Protein AF-A0A914HJU5-F1 (afdb_monomer)

Foldseek 3Di:
DVVVVVVVVVVVVVVVVVVVVVVVVVVVVVVVVVVVVVVVVVVVVVVVVVVVVVVVVVVVVVVVVVVVVVVVVVVVVVVVVVVVVVVVVVVVVVVVVVVVVVVVVVVVVVQPPPPQFAWDPVQFDPQWDQDDPSSHDIDGNDDDDDDTDIDTPDDDDPPDHPDDDDDDDDDDDDPDDDD

Secondary structure (DSSP, 8-state):
-HHHHHHHHHHHHHHHHHHHHHHHHHHHHHHHHHHHHHHHHHHHHHHHHHHHHHHHHHHHHHHHHHHHHHHHHHHHHHHHHHHHHHHHHHHHHHHHHHHHHHHHHHHHHHTT--TT--EEEEEE-TTEEEETTTT-EEEE--SS-----EEESSPPP-SS-S-----------------

Solvent-accessible surface area (backbone atoms only — not comparable to full-atom values): 10788 Å² total; per-residue (Å²): 110,71,66,62,53,52,52,51,53,49,52,53,52,50,54,50,51,53,52,50,52,53,51,52,52,52,52,52,54,51,50,54,52,52,52,53,50,54,54,50,53,51,52,51,53,52,51,51,54,51,48,55,53,50,54,52,50,52,50,51,53,54,51,51,50,53,52,52,52,53,52,52,50,53,53,50,54,52,51,52,54,51,51,52,55,52,50,53,54,51,54,53,52,51,51,55,51,51,54,53,52,52,52,51,52,56,54,45,71,72,63,73,73,61,94,69,72,26,55,25,77,90,54,39,40,86,49,47,46,72,42,70,98,69,25,77,45,78,41,85,72,57,92,72,93,72,95,79,60,64,39,58,67,60,76,83,73,93,69,98,61,96,77,88,85,85,85,84,88,87,85,81,82,81,81,73,81,90,126

Mean predicted aligned error: 14.79 Å

pLDDT: mean 89.51, std 12.31, range [45.72, 98.38]

Sequence (179 aa):
MEQQLKDMKYEMKNARLELENKALHAALEQQKLLNAHKDMELELKQLKERLNGLEQKQMADSEQQKTDQKARSATIDQGMNQLKGQIAKMEEYQKAQQQNIDALTEGQKGNGLTTHNRWDSAACHGDLTISGPERLIVQYTGTQNGLRAVFAVEPIPKKDFGIFYFEMTISGEVLGKDE

Organism: Globodera rostochiensis (NCBI:txid31243)

InterPro domains:
  IPR043136 B30.2/SPRY domain superfamily [G3DSA:2.60.120.920] (91-178)

Structure (mmCIF, N/CA/C/O backbone):
data_AF-A0A914HJU5-F1
#
_entry.id   AF-A0A914HJU5-F1
#
loop_
_atom_site.group_PDB
_atom_site.id
_atom_site.type_symbol
_atom_site.label_atom_id
_atom_site.label_alt_id
_atom_site.label_comp_id
_atom_site.label_asym_id
_atom_site.label_entity_id
_atom_site.label_seq_id
_atom_site.pdbx_PDB_ins_code
_atom_site.Cartn_x
_atom_site.Cartn_y
_atom_site.Cartn_z
_atom_site.occupancy
_atom_site.B_iso_or_equiv
_atom_site.auth_seq_id
_atom_site.auth_comp_id
_atom_site.auth_asym_id
_atom_site.auth_atom_id
_atom_site.pdbx_PDB_model_num
ATOM 1 N N . MET A 1 1 ? 59.421 -11.413 -89.622 1.00 75.50 1 MET A N 1
ATOM 2 C CA . MET A 1 1 ? 59.853 -10.619 -88.450 1.00 75.50 1 MET A CA 1
ATOM 3 C C . MET A 1 1 ? 58.888 -9.468 -88.151 1.00 75.50 1 MET A C 1
ATOM 5 O O . MET A 1 1 ? 58.440 -9.368 -87.021 1.00 75.50 1 MET A O 1
ATOM 9 N N . GLU A 1 2 ? 58.494 -8.643 -89.131 1.00 87.38 2 GLU A N 1
ATOM 10 C CA . GLU A 1 2 ? 57.605 -7.487 -88.884 1.00 87.38 2 GLU A CA 1
ATOM 11 C C . GLU A 1 2 ? 56.177 -7.863 -88.431 1.00 87.38 2 GLU A C 1
ATOM 13 O O . GLU A 1 2 ? 55.644 -7.239 -87.516 1.00 87.38 2 GLU A O 1
ATOM 18 N N . GLN A 1 3 ? 55.578 -8.912 -89.009 1.00 88.38 3 GLN A N 1
ATOM 19 C CA . GLN A 1 3 ? 54.238 -9.377 -88.616 1.00 88.38 3 GLN A CA 1
ATOM 20 C C . GLN A 1 3 ? 54.209 -9.903 -87.173 1.00 88.38 3 GLN A C 1
ATOM 22 O O . GLN A 1 3 ? 53.385 -9.473 -86.376 1.00 88.38 3 GLN A O 1
ATOM 27 N N . GLN A 1 4 ? 55.192 -10.730 -86.802 1.00 89.19 4 GLN A N 1
ATOM 28 C CA . GLN A 1 4 ? 55.349 -11.241 -85.434 1.00 89.19 4 GLN A CA 1
ATOM 29 C C . GLN A 1 4 ? 55.489 -10.111 -84.402 1.00 89.19 4 GLN A C 1
ATOM 31 O O . GLN A 1 4 ? 54.985 -10.221 -83.288 1.00 89.19 4 GLN A O 1
ATOM 36 N N . LEU A 1 5 ? 56.145 -9.005 -84.772 1.00 91.06 5 LEU A N 1
ATOM 37 C CA . LEU A 1 5 ? 56.271 -7.835 -83.905 1.00 91.06 5 LEU A CA 1
ATOM 38 C C . LEU A 1 5 ? 54.938 -7.082 -83.739 1.00 91.06 5 LEU A C 1
ATOM 40 O O . LEU A 1 5 ? 54.676 -6.548 -82.662 1.00 91.06 5 LEU A O 1
ATOM 44 N N . LYS A 1 6 ? 54.097 -7.021 -84.782 1.00 91.44 6 LYS A N 1
ATOM 45 C CA . LYS A 1 6 ? 52.753 -6.415 -84.712 1.00 91.44 6 LYS A CA 1
ATOM 46 C C . LYS A 1 6 ? 51.816 -7.248 -83.837 1.00 91.44 6 LYS A C 1
ATOM 48 O O . LYS A 1 6 ? 51.165 -6.677 -82.964 1.00 91.44 6 LYS A O 1
ATOM 53 N N . ASP A 1 7 ? 51.829 -8.568 -84.003 1.00 93.06 7 ASP A N 1
ATOM 54 C CA . ASP A 1 7 ? 50.998 -9.490 -83.221 1.00 93.06 7 ASP A CA 1
ATOM 55 C C . ASP A 1 7 ? 51.402 -9.471 -81.737 1.00 93.06 7 ASP A C 1
ATOM 57 O O . ASP A 1 7 ? 50.559 -9.301 -80.861 1.00 93.06 7 ASP A O 1
ATOM 61 N N . MET A 1 8 ? 52.708 -9.496 -81.440 1.00 94.25 8 MET A N 1
ATOM 62 C CA . MET A 1 8 ? 53.218 -9.377 -80.067 1.00 94.25 8 MET A CA 1
ATOM 63 C C . MET A 1 8 ? 52.818 -8.049 -79.405 1.00 94.25 8 MET A C 1
ATOM 65 O O . MET A 1 8 ? 52.431 -8.028 -78.237 1.00 94.25 8 MET A O 1
ATOM 69 N N . LYS A 1 9 ? 52.875 -6.929 -80.139 1.00 94.06 9 LYS A N 1
ATOM 70 C CA . LYS A 1 9 ? 52.423 -5.623 -79.628 1.00 94.06 9 LYS A CA 1
ATOM 71 C C . LYS A 1 9 ? 50.922 -5.603 -79.348 1.00 94.06 9 LYS A C 1
ATOM 73 O O . LYS A 1 9 ? 50.501 -4.957 -78.388 1.00 94.06 9 LYS A O 1
ATOM 78 N N . TYR A 1 10 ? 50.127 -6.276 -80.178 1.00 94.31 10 TYR A N 1
ATOM 79 C CA . TYR A 1 10 ? 48.688 -6.395 -79.978 1.00 94.31 10 TYR A CA 1
ATOM 80 C C . TYR A 1 10 ? 48.370 -7.213 -78.720 1.00 94.31 10 TYR A C 1
ATOM 82 O O . TYR A 1 10 ? 47.650 -6.723 -77.851 1.00 94.31 10 TYR A O 1
ATOM 90 N N . GLU A 1 11 ? 48.995 -8.381 -78.565 1.00 94.75 11 GLU A N 1
ATOM 91 C CA . GLU A 1 11 ? 48.854 -9.235 -77.379 1.00 94.75 11 GLU A CA 1
ATOM 92 C C . GLU A 1 11 ? 49.282 -8.515 -76.094 1.00 94.75 11 GLU A C 1
ATOM 94 O O . GLU A 1 11 ? 48.548 -8.499 -75.108 1.00 94.75 11 GLU A O 1
ATOM 99 N N . MET A 1 12 ? 50.421 -7.812 -76.112 1.00 94.69 12 MET A N 1
ATOM 100 C CA . MET A 1 12 ? 50.864 -7.006 -74.967 1.00 94.69 12 MET A CA 1
ATOM 101 C C . MET A 1 12 ? 49.859 -5.913 -74.594 1.00 94.69 12 MET A C 1
ATOM 103 O O . MET A 1 12 ? 49.623 -5.660 -73.410 1.00 94.69 12 MET A O 1
ATOM 107 N N . LYS A 1 13 ? 49.268 -5.244 -75.590 1.00 95.69 13 LYS A N 1
ATOM 108 C CA . LYS A 1 13 ? 48.248 -4.219 -75.353 1.00 95.69 13 LYS A CA 1
ATOM 109 C C . LYS A 1 13 ? 46.982 -4.837 -74.756 1.00 95.69 13 LYS A C 1
ATOM 111 O O . LYS A 1 13 ? 46.407 -4.245 -73.846 1.00 95.69 13 LYS A O 1
ATOM 116 N N . ASN A 1 14 ? 46.582 -6.014 -75.231 1.00 95.19 14 ASN A N 1
ATOM 117 C CA . ASN A 1 14 ? 45.405 -6.723 -74.743 1.00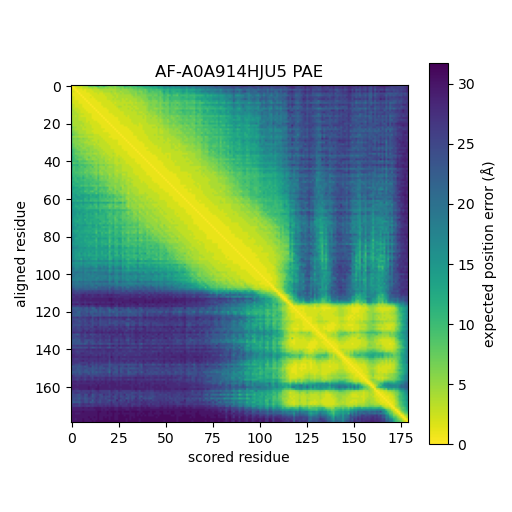 95.19 14 ASN A CA 1
ATOM 118 C C . ASN A 1 14 ? 45.594 -7.209 -73.294 1.00 95.19 14 ASN A C 1
ATOM 120 O O . ASN A 1 14 ? 44.772 -6.906 -72.434 1.00 95.19 14 ASN A O 1
ATOM 124 N N . ALA A 1 15 ? 46.735 -7.836 -72.988 1.00 95.75 15 ALA A N 1
ATOM 125 C CA . ALA A 1 15 ? 47.085 -8.264 -71.632 1.00 95.75 15 ALA A CA 1
ATOM 126 C C . ALA A 1 15 ? 47.159 -7.085 -70.645 1.00 95.75 15 ALA A C 1
ATOM 128 O O . ALA A 1 15 ? 46.704 -7.183 -69.505 1.00 95.75 15 ALA A O 1
ATOM 129 N N . ARG A 1 16 ? 47.690 -5.935 -71.087 1.00 96.12 16 ARG A N 1
ATOM 130 C CA . ARG A 1 16 ? 47.716 -4.710 -70.279 1.00 96.12 16 ARG A CA 1
ATOM 131 C C . ARG A 1 16 ? 46.305 -4.204 -69.962 1.00 96.12 16 ARG A C 1
ATOM 133 O O . ARG A 1 16 ? 46.052 -3.856 -68.813 1.00 96.12 16 ARG A O 1
ATOM 140 N N . LEU A 1 17 ? 45.404 -4.174 -70.947 1.00 96.50 17 LEU A N 1
ATOM 141 C CA . LEU A 1 17 ? 44.007 -3.773 -70.735 1.00 96.50 17 LEU A CA 1
ATOM 142 C C . LEU A 1 17 ? 43.276 -4.739 -69.795 1.00 96.50 17 LEU A C 1
ATOM 144 O O . LEU A 1 17 ? 42.510 -4.305 -68.940 1.00 96.50 17 LEU A O 1
ATOM 148 N N . GLU A 1 18 ? 43.532 -6.042 -69.912 1.00 96.19 18 GLU A N 1
ATOM 149 C CA . GLU A 1 18 ? 42.937 -7.039 -69.021 1.00 96.19 18 GLU A CA 1
ATOM 150 C C . GLU A 1 18 ? 43.390 -6.849 -67.564 1.00 96.19 18 GLU A C 1
ATOM 152 O O . GLU A 1 18 ? 42.571 -6.909 -66.644 1.00 96.19 18 GLU A O 1
ATOM 157 N N . LEU A 1 19 ? 44.678 -6.559 -67.345 1.00 96.38 19 LEU A N 1
ATOM 158 C CA . LEU A 1 19 ? 45.212 -6.232 -66.020 1.00 96.38 19 LEU A CA 1
ATOM 159 C C . LEU A 1 19 ? 44.615 -4.933 -65.461 1.00 96.38 19 LEU A C 1
ATOM 161 O O . LEU A 1 19 ? 44.240 -4.893 -64.290 1.00 96.38 19 LEU A O 1
ATOM 165 N N . GLU A 1 20 ? 44.485 -3.894 -66.288 1.00 96.19 20 GLU A N 1
ATOM 166 C CA . GLU A 1 20 ? 43.895 -2.608 -65.898 1.00 96.19 20 GLU A CA 1
ATOM 167 C C . GLU A 1 20 ? 42.414 -2.758 -65.512 1.00 96.19 20 GLU A C 1
ATOM 169 O O . GLU A 1 20 ? 41.992 -2.252 -64.473 1.00 96.19 20 GLU A O 1
ATOM 174 N N . ASN A 1 21 ? 41.646 -3.557 -66.259 1.00 96.31 21 ASN A N 1
ATOM 175 C CA . ASN A 1 21 ? 40.254 -3.874 -65.931 1.00 96.31 21 ASN A CA 1
ATOM 176 C C . ASN A 1 21 ? 40.120 -4.659 -64.617 1.00 96.31 21 ASN A C 1
ATOM 178 O O . ASN A 1 21 ? 39.244 -4.355 -63.804 1.00 96.31 21 ASN A O 1
ATOM 182 N N . LYS A 1 22 ? 40.997 -5.642 -64.371 1.00 96.88 22 LYS A N 1
ATOM 183 C CA . LYS A 1 22 ? 41.027 -6.378 -63.093 1.00 96.88 22 LYS A CA 1
ATOM 184 C C . LYS A 1 22 ? 41.356 -5.448 -61.924 1.00 96.88 22 LYS A C 1
ATOM 186 O O . LYS A 1 22 ? 40.715 -5.542 -60.878 1.00 96.88 22 LYS A O 1
ATOM 191 N N . ALA A 1 23 ? 42.304 -4.529 -62.108 1.00 96.94 23 ALA A N 1
ATOM 192 C CA . ALA A 1 23 ? 42.663 -3.539 -61.097 1.00 96.94 23 ALA A CA 1
ATOM 193 C C . ALA A 1 23 ? 41.511 -2.561 -60.810 1.00 96.94 23 ALA A C 1
ATOM 195 O O . ALA A 1 23 ? 41.210 -2.306 -59.645 1.00 96.94 23 ALA A O 1
ATOM 196 N N . LEU A 1 24 ? 40.821 -2.073 -61.847 1.00 97.44 24 LEU A N 1
ATOM 197 C CA . LEU A 1 24 ? 39.640 -1.215 -61.703 1.00 97.44 24 LEU A CA 1
ATOM 198 C C . LEU A 1 24 ? 38.512 -1.921 -60.946 1.00 97.44 24 LEU A C 1
ATOM 200 O O . LEU A 1 24 ? 37.922 -1.335 -60.040 1.00 97.44 24 LEU A O 1
ATOM 204 N N . HIS A 1 25 ? 38.242 -3.190 -61.265 1.00 96.81 25 HIS A N 1
ATOM 205 C CA . HIS A 1 25 ? 37.236 -3.973 -60.551 1.00 96.81 25 HIS A CA 1
ATOM 206 C C . HIS A 1 25 ? 37.613 -4.166 -59.075 1.00 96.81 25 HIS A C 1
ATOM 208 O O . HIS A 1 25 ? 36.778 -3.977 -58.193 1.00 96.81 25 HIS A O 1
ATOM 214 N N . ALA A 1 26 ? 38.874 -4.499 -58.779 1.00 96.94 26 ALA A N 1
ATOM 215 C CA . ALA A 1 26 ? 39.345 -4.635 -57.402 1.00 96.94 26 ALA A CA 1
ATOM 216 C C . ALA A 1 26 ? 39.237 -3.312 -56.620 1.00 96.94 26 ALA A C 1
ATOM 218 O O . ALA A 1 26 ? 38.789 -3.313 -55.473 1.00 96.94 26 ALA A O 1
ATOM 219 N N . ALA A 1 27 ? 39.587 -2.183 -57.242 1.00 97.06 27 ALA A N 1
ATOM 220 C CA . ALA A 1 27 ? 39.469 -0.861 -56.630 1.00 97.06 27 ALA A CA 1
ATOM 221 C C . ALA A 1 27 ? 38.007 -0.485 -56.343 1.00 97.06 27 ALA A C 1
ATOM 223 O O . ALA A 1 27 ? 37.705 0.042 -55.272 1.00 97.06 27 ALA A O 1
ATOM 224 N N . LEU A 1 28 ? 37.089 -0.798 -57.263 1.00 97.31 28 LEU A N 1
ATOM 225 C CA . LEU A 1 28 ? 35.661 -0.553 -57.072 1.00 97.31 28 LEU A CA 1
ATOM 226 C C . LEU A 1 28 ? 35.095 -1.362 -55.896 1.00 97.31 28 LEU A C 1
ATOM 228 O O . LEU A 1 28 ? 34.353 -0.816 -55.081 1.00 97.31 28 LEU A O 1
ATOM 232 N N . GLU A 1 29 ? 35.463 -2.638 -55.773 1.00 96.50 29 GLU A N 1
ATOM 233 C CA . GLU A 1 29 ? 35.029 -3.479 -54.650 1.00 96.50 29 GLU A CA 1
ATOM 234 C C . GLU A 1 29 ? 35.605 -2.996 -53.309 1.00 96.50 29 GLU A C 1
ATOM 236 O O . GLU A 1 29 ? 34.881 -2.925 -52.315 1.00 96.50 29 GLU A O 1
ATOM 241 N N . GLN A 1 30 ? 36.868 -2.558 -53.279 1.00 96.50 30 GLN A N 1
ATOM 242 C CA . GLN A 1 30 ? 37.462 -1.944 -52.083 1.00 96.50 30 GLN A CA 1
ATOM 243 C C . GLN A 1 30 ? 36.761 -0.636 -51.692 1.00 96.50 30 GLN A C 1
ATOM 245 O O . GLN A 1 30 ? 36.511 -0.398 -50.512 1.00 96.50 30 GLN A O 1
ATOM 250 N N . GLN A 1 31 ? 36.380 0.196 -52.665 1.00 97.19 31 GLN A N 1
ATOM 251 C CA . GLN A 1 31 ? 35.629 1.426 -52.404 1.00 97.19 31 GLN A CA 1
ATOM 252 C C . GLN A 1 31 ? 34.251 1.131 -51.792 1.00 97.19 31 GLN A C 1
ATOM 254 O O . GLN A 1 31 ? 33.837 1.817 -50.857 1.00 97.19 31 GLN A O 1
ATOM 259 N N . LYS A 1 32 ? 33.545 0.104 -52.289 1.00 97.25 32 LYS A N 1
ATOM 260 C CA . LYS A 1 32 ? 32.259 -0.334 -51.720 1.00 97.25 32 LYS A CA 1
ATOM 261 C C . LYS A 1 32 ? 32.420 -0.788 -50.271 1.00 97.25 32 LYS A C 1
ATOM 263 O O . LYS A 1 32 ? 31.648 -0.360 -49.417 1.00 97.25 32 LYS A O 1
ATOM 268 N N . LEU A 1 33 ? 33.448 -1.591 -49.991 1.00 97.31 33 LEU A N 1
ATOM 269 C CA . LEU A 1 33 ? 33.776 -2.033 -48.633 1.00 97.31 33 LEU A CA 1
ATOM 270 C C . LEU A 1 33 ? 34.104 -0.855 -47.710 1.00 97.31 33 LEU A C 1
ATOM 272 O O . LEU A 1 33 ? 33.607 -0.798 -46.587 1.00 97.31 33 LEU A O 1
ATOM 276 N N . LEU A 1 34 ? 34.891 0.111 -48.187 1.00 97.69 34 LEU A N 1
ATOM 277 C CA . LEU A 1 34 ? 35.250 1.299 -47.416 1.00 97.69 34 LEU A CA 1
ATOM 278 C C . LEU A 1 34 ? 34.024 2.152 -47.068 1.00 97.69 34 LEU A C 1
ATOM 280 O O . LEU A 1 34 ? 33.930 2.663 -45.953 1.00 97.69 34 LEU A O 1
ATOM 284 N N . ASN A 1 35 ? 33.090 2.311 -48.007 1.00 96.81 35 ASN A N 1
ATOM 285 C CA . ASN A 1 35 ? 31.854 3.048 -47.758 1.00 96.81 35 ASN A CA 1
ATOM 286 C C . ASN A 1 35 ? 30.981 2.317 -46.724 1.00 96.81 35 ASN A C 1
ATOM 288 O O . ASN A 1 35 ? 30.578 2.933 -45.744 1.00 96.81 35 ASN A O 1
ATOM 292 N N . ALA A 1 36 ? 30.804 0.999 -46.864 1.00 96.94 36 ALA A N 1
ATOM 293 C CA . ALA A 1 36 ? 30.063 0.195 -45.891 1.00 96.94 36 ALA A CA 1
ATOM 294 C C . ALA A 1 36 ? 30.684 0.247 -44.481 1.00 96.94 36 ALA A C 1
ATOM 296 O O . ALA A 1 36 ? 29.964 0.319 -43.488 1.00 96.94 36 ALA A O 1
ATOM 297 N N . HIS A 1 37 ? 32.018 0.255 -44.375 1.00 97.00 37 HIS A N 1
ATOM 298 C CA . HIS A 1 37 ? 32.702 0.401 -43.088 1.00 97.00 37 HIS A CA 1
ATOM 299 C C . HIS A 1 37 ? 32.396 1.747 -42.421 1.00 97.00 37 HIS A C 1
ATOM 301 O O . HIS A 1 37 ? 32.127 1.790 -41.223 1.00 97.00 37 HIS A O 1
ATOM 307 N N . LYS A 1 38 ? 32.421 2.846 -43.184 1.00 97.06 38 LYS A N 1
ATOM 308 C CA . LYS A 1 38 ? 32.104 4.182 -42.657 1.00 97.06 38 LYS A CA 1
ATOM 309 C C . LYS A 1 38 ? 30.658 4.277 -42.174 1.00 97.06 38 LYS A C 1
ATOM 311 O O . LYS A 1 38 ? 30.417 4.877 -41.129 1.00 97.06 38 LYS A O 1
ATOM 316 N N . ASP A 1 39 ? 29.726 3.665 -42.901 1.00 97.38 39 ASP A N 1
ATOM 317 C CA . ASP A 1 39 ? 28.316 3.628 -42.509 1.00 97.38 39 ASP A CA 1
ATOM 318 C C . ASP A 1 39 ? 28.137 2.858 -41.191 1.00 97.38 39 ASP A C 1
ATOM 320 O O . ASP A 1 39 ? 27.521 3.368 -40.254 1.00 97.38 39 ASP A O 1
ATOM 324 N N . MET A 1 40 ? 28.774 1.688 -41.057 1.00 97.31 40 MET A N 1
ATOM 325 C CA . MET A 1 40 ? 28.757 0.917 -39.806 1.00 97.31 40 MET A CA 1
ATOM 326 C C . MET A 1 40 ? 29.392 1.673 -38.630 1.00 97.31 40 MET A C 1
ATOM 328 O O . MET A 1 40 ? 28.892 1.616 -37.507 1.00 97.31 40 MET A O 1
ATOM 332 N N . GLU A 1 41 ? 30.487 2.398 -38.860 1.00 97.56 41 GLU A N 1
ATOM 333 C CA . GLU A 1 41 ? 31.145 3.199 -37.823 1.00 97.56 41 GLU A CA 1
ATOM 334 C C . GLU A 1 41 ? 30.234 4.329 -37.312 1.00 97.56 41 GLU A C 1
ATOM 336 O O . GLU A 1 41 ? 30.186 4.607 -36.107 1.00 97.56 41 GLU A O 1
ATOM 341 N N . LEU A 1 42 ? 29.449 4.935 -38.209 1.00 97.50 42 LEU A N 1
ATOM 342 C CA . LEU A 1 42 ? 28.453 5.939 -37.849 1.00 97.50 42 LEU A CA 1
ATOM 343 C C . LEU A 1 42 ? 27.311 5.334 -37.017 1.00 97.50 42 LEU A C 1
ATOM 345 O O . LEU A 1 42 ? 26.937 5.915 -35.993 1.00 97.50 42 LEU A O 1
ATOM 349 N N . GLU A 1 43 ? 26.794 4.164 -37.403 1.00 97.50 43 GLU A N 1
ATOM 350 C CA . GLU A 1 43 ? 25.764 3.450 -36.635 1.00 97.50 43 GLU A CA 1
ATOM 351 C C . GLU A 1 43 ? 26.256 3.070 -35.233 1.00 97.50 43 GLU A C 1
ATOM 353 O O . GLU A 1 43 ? 25.542 3.262 -34.246 1.00 97.50 43 GLU A O 1
ATOM 358 N N . LEU A 1 44 ? 27.503 2.604 -35.112 1.00 97.19 44 LEU A N 1
ATOM 359 C CA . LEU A 1 44 ? 28.104 2.250 -33.826 1.00 97.19 44 LEU A CA 1
ATOM 360 C C . LEU A 1 44 ? 28.199 3.472 -32.905 1.00 97.19 44 LEU A C 1
ATOM 362 O O . LEU A 1 44 ? 27.868 3.390 -31.718 1.00 97.19 44 LEU A O 1
ATOM 366 N N . LYS A 1 45 ? 28.583 4.632 -33.449 1.00 97.56 45 LYS A N 1
ATOM 367 C CA . LYS A 1 45 ? 28.624 5.886 -32.689 1.00 97.56 45 LYS A CA 1
ATOM 368 C C . LYS A 1 45 ? 27.234 6.301 -32.197 1.00 97.56 45 LYS A C 1
ATOM 370 O O . LYS A 1 45 ? 27.086 6.631 -31.021 1.00 97.56 45 LYS A O 1
ATOM 375 N N . GLN A 1 46 ? 26.216 6.214 -33.053 1.00 97.75 46 GLN A N 1
ATOM 376 C CA . GLN A 1 46 ? 24.831 6.504 -32.668 1.00 97.75 46 GLN A CA 1
ATOM 377 C C . GLN A 1 46 ? 24.313 5.532 -31.599 1.00 97.75 46 GLN A C 1
ATOM 379 O O . GLN A 1 46 ? 23.655 5.947 -30.644 1.00 97.75 46 GLN A O 1
ATOM 384 N N . LEU A 1 47 ? 24.627 4.239 -31.716 1.00 98.00 47 LEU A N 1
ATOM 385 C CA . LEU A 1 47 ? 24.257 3.238 -30.714 1.00 98.00 47 LEU A CA 1
ATOM 386 C C . LEU A 1 47 ? 24.907 3.522 -29.360 1.00 98.00 47 LEU A C 1
ATOM 388 O O . LEU A 1 47 ? 24.241 3.404 -28.333 1.00 98.00 47 LEU A O 1
ATOM 392 N N . LYS A 1 48 ? 26.169 3.956 -29.349 1.00 97.88 48 LYS A N 1
ATOM 393 C CA . LYS A 1 48 ? 26.868 4.338 -28.119 1.00 97.88 48 LYS A CA 1
ATOM 394 C C . LYS A 1 48 ? 26.207 5.532 -27.426 1.00 97.88 48 LYS A C 1
ATOM 396 O O . LYS A 1 48 ? 26.027 5.514 -26.213 1.00 97.88 48 LYS A O 1
ATOM 401 N N . GLU A 1 49 ? 25.804 6.547 -28.185 1.00 97.94 49 GLU A N 1
ATOM 402 C CA . GLU A 1 49 ? 25.075 7.701 -27.642 1.00 97.94 49 GLU A CA 1
ATOM 403 C C . GLU A 1 49 ? 23.707 7.293 -27.076 1.00 97.94 49 GLU A C 1
ATOM 405 O O . GLU A 1 49 ? 23.334 7.716 -25.980 1.00 97.94 49 GLU A O 1
ATOM 410 N N . ARG A 1 50 ? 22.986 6.403 -27.772 1.00 98.06 50 ARG A N 1
ATOM 411 C CA . ARG A 1 50 ? 21.716 5.846 -27.282 1.00 98.06 50 ARG A CA 1
ATOM 412 C C . ARG A 1 50 ? 21.897 5.035 -26.002 1.00 98.06 50 ARG A C 1
ATOM 414 O O . ARG A 1 50 ? 21.062 5.156 -25.110 1.00 98.06 50 ARG A O 1
ATOM 421 N N . LEU A 1 51 ? 22.965 4.243 -25.904 1.00 98.06 51 LEU A N 1
ATOM 422 C CA . LEU A 1 51 ? 23.268 3.446 -24.716 1.00 98.06 51 LEU A CA 1
ATOM 423 C C . LEU A 1 51 ? 23.519 4.345 -23.502 1.00 98.06 51 LEU A C 1
ATOM 425 O O . LEU A 1 51 ? 22.849 4.185 -22.486 1.00 98.06 51 LEU A O 1
ATOM 429 N N . ASN A 1 52 ? 24.375 5.359 -23.649 1.00 97.88 52 ASN A N 1
ATOM 430 C CA . ASN A 1 52 ? 24.628 6.339 -22.590 1.00 97.88 52 ASN A CA 1
ATOM 431 C C . ASN A 1 52 ? 23.334 7.046 -22.144 1.00 97.88 52 ASN A C 1
ATOM 433 O O . ASN A 1 52 ? 23.110 7.266 -20.955 1.00 97.88 52 ASN A O 1
ATOM 437 N N . GLY A 1 53 ? 22.457 7.393 -23.095 1.00 98.00 53 GLY A N 1
ATOM 438 C CA . GLY A 1 53 ? 21.165 8.008 -22.790 1.00 98.00 53 GLY A CA 1
ATOM 439 C C . GLY A 1 53 ? 20.213 7.080 -22.026 1.00 98.00 53 GLY A C 1
ATOM 440 O O . GL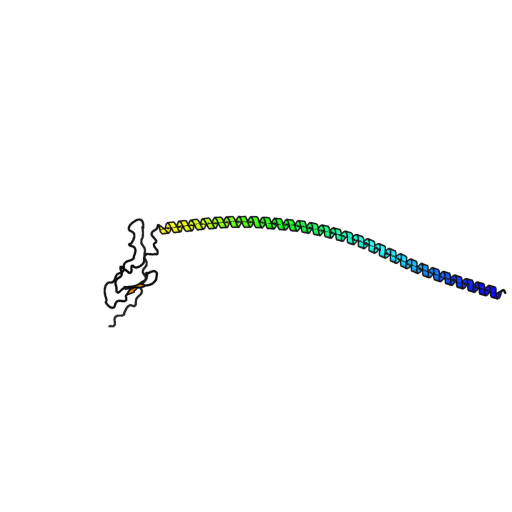Y A 1 53 ? 19.449 7.547 -21.182 1.00 98.00 53 GLY A O 1
ATOM 441 N N . LEU A 1 54 ? 20.253 5.772 -22.296 1.00 97.56 54 LEU A N 1
ATOM 442 C CA . LEU A 1 54 ? 19.468 4.776 -21.561 1.00 97.56 54 LEU A CA 1
ATOM 443 C C . LEU A 1 54 ? 19.999 4.570 -20.141 1.00 97.56 54 LEU A C 1
ATOM 445 O O . LEU A 1 54 ? 19.200 4.545 -19.209 1.00 97.56 54 LEU A O 1
ATOM 449 N N . GLU A 1 55 ? 21.318 4.496 -19.962 1.00 97.50 55 GLU A N 1
ATOM 450 C CA . GLU A 1 55 ? 21.941 4.377 -18.638 1.00 97.50 55 GLU A CA 1
ATOM 451 C C . GLU A 1 55 ? 21.588 5.570 -17.740 1.00 97.50 55 GLU A C 1
ATOM 453 O O . GLU A 1 55 ? 21.190 5.391 -16.589 1.00 97.50 55 GLU A O 1
ATOM 458 N N . GLN A 1 56 ? 21.646 6.794 -18.275 1.00 97.31 56 GLN A N 1
ATOM 459 C CA . GLN A 1 56 ? 21.257 7.996 -17.530 1.00 97.31 56 GLN A CA 1
ATOM 460 C C . GLN A 1 56 ? 19.782 7.986 -17.123 1.00 97.31 56 GLN A C 1
ATOM 462 O O . GLN A 1 56 ? 19.461 8.309 -15.979 1.00 97.31 56 GLN A O 1
ATOM 467 N N . LYS A 1 57 ? 18.884 7.58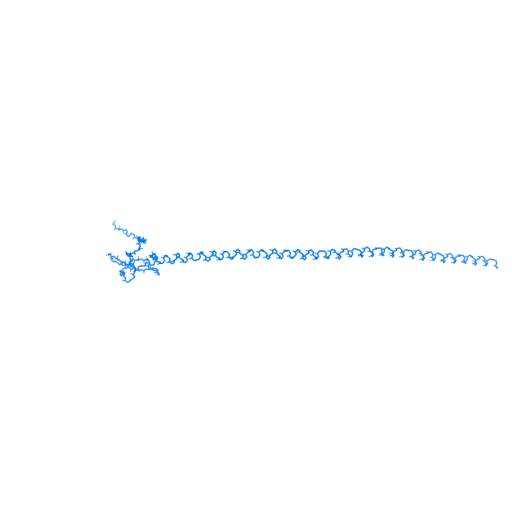9 -18.034 1.00 97.25 57 LYS A N 1
ATOM 468 C CA . LYS A 1 57 ? 17.454 7.458 -17.720 1.00 97.25 57 LYS A CA 1
ATOM 469 C C . LYS A 1 57 ? 17.215 6.415 -16.635 1.00 97.25 57 LYS A C 1
ATOM 471 O O . LYS A 1 57 ? 16.471 6.682 -15.702 1.00 97.25 57 LYS A O 1
ATOM 476 N N . GLN A 1 58 ? 17.902 5.278 -16.708 1.00 97.25 58 GLN A N 1
ATOM 477 C CA . GLN A 1 58 ? 17.781 4.226 -15.706 1.00 97.25 58 GLN A CA 1
ATOM 478 C C . GLN A 1 58 ? 18.249 4.688 -14.319 1.00 97.25 58 GLN A C 1
ATOM 480 O O . GLN A 1 58 ? 17.611 4.359 -13.319 1.00 97.25 58 GLN A O 1
ATOM 485 N N . MET A 1 59 ? 19.330 5.471 -14.245 1.00 96.50 59 MET A N 1
ATOM 486 C CA . MET A 1 59 ? 19.779 6.060 -12.980 1.00 96.50 59 MET A CA 1
ATOM 487 C C . MET A 1 59 ? 18.741 7.034 -12.411 1.00 96.50 59 MET A C 1
ATOM 489 O O . MET A 1 59 ? 18.385 6.915 -11.241 1.00 96.50 59 MET A O 1
ATOM 493 N N . ALA A 1 60 ? 18.211 7.940 -13.238 1.00 97.25 60 ALA A N 1
ATOM 494 C CA . ALA A 1 60 ? 17.194 8.899 -12.812 1.00 97.25 60 ALA A CA 1
ATOM 495 C C . ALA A 1 60 ? 15.908 8.204 -12.329 1.00 97.25 60 ALA A C 1
ATOM 497 O O . ALA A 1 60 ? 15.386 8.539 -11.265 1.00 97.25 60 ALA A O 1
ATOM 498 N N . ASP A 1 61 ? 15.438 7.189 -13.059 1.00 98.00 61 ASP A N 1
ATOM 499 C CA . ASP A 1 61 ? 14.261 6.402 -12.685 1.00 98.00 61 ASP A CA 1
ATOM 500 C C . ASP A 1 61 ? 14.487 5.659 -11.360 1.00 98.00 61 ASP A C 1
ATOM 502 O O . ASP A 1 61 ? 13.610 5.637 -10.493 1.00 98.00 61 ASP A O 1
ATOM 506 N N . SER A 1 62 ? 15.684 5.094 -11.158 1.00 97.00 62 SER A N 1
ATOM 507 C CA . SER A 1 62 ? 16.038 4.415 -9.908 1.00 97.00 62 SER A CA 1
ATOM 508 C C . SER A 1 62 ? 16.113 5.375 -8.718 1.00 97.00 62 SER A C 1
ATOM 510 O O . SER A 1 62 ? 15.711 5.006 -7.610 1.00 97.00 62 SER A O 1
ATOM 512 N N . GLU A 1 63 ? 16.638 6.586 -8.906 1.00 97.12 63 GLU A N 1
ATOM 513 C CA . GLU A 1 63 ? 16.686 7.608 -7.858 1.00 97.12 63 GLU A CA 1
ATOM 514 C C . GLU A 1 63 ? 15.283 8.100 -7.497 1.00 97.12 63 GLU A C 1
ATOM 516 O O . GLU A 1 63 ? 14.943 8.156 -6.311 1.00 97.12 63 GLU A O 1
ATOM 521 N N . GLN A 1 64 ? 14.447 8.368 -8.504 1.00 96.69 64 GLN A N 1
ATOM 522 C CA . GLN A 1 64 ? 13.059 8.777 -8.311 1.00 96.69 64 GLN A CA 1
ATOM 523 C C . GLN A 1 64 ? 12.240 7.689 -7.601 1.00 96.69 64 GLN A C 1
ATOM 525 O O . GLN A 1 64 ? 11.489 7.967 -6.669 1.00 96.69 64 GLN A O 1
ATOM 530 N N . GLN A 1 65 ? 12.427 6.418 -7.964 1.00 97.12 65 GLN A N 1
ATOM 531 C CA . GLN A 1 65 ? 11.743 5.318 -7.285 1.00 97.12 65 GLN A CA 1
ATOM 532 C C . GLN A 1 65 ? 12.118 5.246 -5.797 1.00 97.12 65 GLN A C 1
ATOM 534 O O . GLN A 1 65 ? 11.266 4.980 -4.946 1.00 97.12 65 GLN A O 1
ATOM 539 N N . LYS A 1 66 ? 13.387 5.507 -5.462 1.00 97.25 66 LYS A N 1
ATOM 540 C CA . LYS A 1 66 ? 13.871 5.497 -4.078 1.00 97.25 66 LYS A CA 1
ATOM 541 C C . LYS A 1 66 ? 13.291 6.653 -3.260 1.00 97.25 66 LYS A C 1
ATOM 543 O O . LYS A 1 66 ? 12.950 6.457 -2.089 1.00 97.25 66 LYS A O 1
ATOM 548 N N . THR A 1 67 ? 13.170 7.846 -3.843 1.00 96.19 67 THR A N 1
ATOM 549 C CA . THR A 1 67 ? 12.555 9.000 -3.168 1.00 96.19 67 THR A CA 1
ATOM 550 C C . THR A 1 67 ? 11.058 8.781 -2.959 1.00 96.19 67 THR A C 1
ATOM 552 O O . THR A 1 67 ? 10.576 8.976 -1.840 1.00 96.19 67 THR A O 1
ATOM 555 N N . ASP A 1 68 ? 10.353 8.263 -3.964 1.00 97.62 68 ASP A N 1
ATOM 556 C CA . ASP A 1 68 ? 8.928 7.931 -3.872 1.00 97.62 68 ASP A CA 1
ATOM 557 C C . ASP A 1 68 ? 8.661 6.839 -2.832 1.00 97.62 68 ASP A C 1
ATOM 559 O O . ASP A 1 68 ? 7.727 6.943 -2.032 1.00 97.62 68 ASP A O 1
ATOM 563 N N . GLN A 1 69 ? 9.503 5.802 -2.782 1.00 97.62 69 GLN A N 1
ATOM 564 C CA . GLN A 1 69 ? 9.393 4.747 -1.776 1.00 97.62 69 GLN A CA 1
ATOM 565 C C . GLN A 1 69 ? 9.587 5.302 -0.360 1.00 97.62 69 GLN A C 1
ATOM 567 O O . GLN A 1 69 ? 8.823 4.964 0.547 1.00 97.62 69 GLN A O 1
ATOM 572 N N . LYS A 1 70 ? 10.570 6.190 -0.166 1.00 97.81 70 LYS A N 1
ATOM 573 C CA . LYS A 1 70 ? 10.808 6.845 1.124 1.00 97.81 70 LYS A CA 1
ATOM 574 C C . LYS A 1 70 ? 9.625 7.723 1.540 1.00 97.81 70 LYS A C 1
ATOM 576 O O . LYS A 1 70 ? 9.217 7.669 2.699 1.00 97.81 70 LYS A O 1
ATOM 581 N N . ALA A 1 71 ? 9.056 8.488 0.608 1.00 97.81 71 ALA A N 1
ATOM 582 C CA . ALA A 1 71 ? 7.879 9.314 0.864 1.00 97.81 71 ALA A CA 1
ATOM 583 C C . ALA A 1 71 ? 6.671 8.457 1.277 1.00 97.81 71 ALA A C 1
ATOM 585 O O . ALA A 1 71 ? 6.042 8.737 2.296 1.00 97.81 71 ALA A O 1
ATOM 586 N N . ARG A 1 72 ? 6.408 7.357 0.556 1.00 97.88 72 ARG A N 1
ATOM 587 C CA . ARG A 1 72 ? 5.335 6.408 0.897 1.00 97.88 72 ARG A CA 1
ATOM 588 C C . ARG A 1 72 ? 5.520 5.793 2.281 1.00 97.88 72 ARG A C 1
ATOM 590 O O . ARG A 1 72 ? 4.550 5.719 3.031 1.00 97.88 72 ARG A O 1
ATOM 597 N N . SER A 1 73 ? 6.742 5.394 2.636 1.00 97.88 73 SER A N 1
ATOM 598 C CA . SER A 1 73 ? 7.032 4.853 3.971 1.00 97.88 73 SER A CA 1
ATOM 599 C C . SER A 1 73 ? 6.727 5.876 5.066 1.00 97.88 73 SER A C 1
ATOM 601 O O . SER A 1 73 ? 6.024 5.555 6.017 1.00 97.88 73 SER A O 1
ATOM 603 N N . ALA A 1 74 ? 7.161 7.130 4.892 1.00 98.12 74 ALA A N 1
ATOM 604 C CA . ALA A 1 74 ? 6.891 8.192 5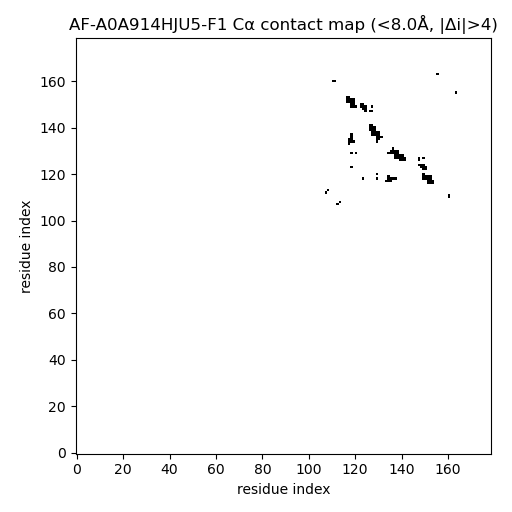.859 1.00 98.12 74 ALA A CA 1
ATOM 605 C C . ALA A 1 74 ? 5.384 8.464 6.029 1.00 98.12 74 ALA A C 1
ATOM 607 O O . ALA A 1 74 ? 4.916 8.677 7.147 1.00 98.12 74 ALA A O 1
ATOM 608 N N . THR A 1 75 ? 4.606 8.416 4.941 1.00 98.06 75 THR A N 1
ATOM 609 C CA . THR A 1 75 ? 3.142 8.548 5.006 1.00 98.06 75 THR A CA 1
ATOM 610 C C . THR A 1 75 ? 2.494 7.391 5.769 1.00 98.06 75 THR A C 1
ATOM 612 O O . THR A 1 75 ? 1.590 7.625 6.572 1.00 98.06 75 THR A O 1
ATOM 615 N N . ILE A 1 76 ? 2.959 6.155 5.560 1.00 97.88 76 ILE A N 1
ATOM 616 C CA . ILE A 1 76 ? 2.467 4.976 6.290 1.00 97.88 76 ILE A CA 1
ATOM 617 C C . ILE A 1 76 ? 2.772 5.107 7.786 1.00 97.88 76 ILE A C 1
ATOM 619 O O . ILE A 1 76 ? 1.873 4.917 8.605 1.00 97.88 76 ILE A O 1
ATOM 623 N N . ASP A 1 77 ? 3.996 5.493 8.145 1.00 98.06 77 ASP A N 1
ATOM 624 C CA . ASP A 1 77 ? 4.405 5.666 9.542 1.00 98.06 77 ASP A CA 1
ATOM 625 C C . ASP A 1 77 ? 3.575 6.751 10.243 1.00 98.06 77 ASP A C 1
ATOM 627 O O . ASP A 1 77 ? 3.118 6.577 11.377 1.00 98.06 77 ASP A O 1
ATOM 631 N N . GLN A 1 78 ? 3.315 7.864 9.552 1.00 98.12 78 GLN A N 1
ATOM 632 C CA . GLN A 1 78 ? 2.444 8.920 10.060 1.00 98.12 78 GLN A CA 1
ATOM 633 C C . GLN A 1 78 ? 1.013 8.410 10.289 1.00 98.12 78 GLN A C 1
ATOM 635 O O . GLN A 1 78 ? 0.446 8.654 11.358 1.00 98.12 78 GLN A O 1
ATOM 640 N N . GLY A 1 79 ? 0.443 7.680 9.324 1.00 98.25 79 GLY A N 1
ATOM 641 C CA . GLY A 1 79 ? -0.896 7.097 9.442 1.00 98.25 79 GLY A CA 1
ATOM 642 C C . GLY A 1 79 ? -1.005 6.089 10.592 1.00 98.25 79 GLY A C 1
ATOM 643 O O . GLY A 1 79 ? -1.957 6.137 11.371 1.00 98.25 79 GLY A O 1
ATOM 644 N N . MET A 1 80 ? 0.005 5.234 10.768 1.00 97.81 80 MET A N 1
ATOM 645 C CA . MET A 1 80 ? 0.072 4.271 11.873 1.00 97.81 80 MET A CA 1
ATOM 646 C C . MET A 1 80 ? 0.103 4.959 13.239 1.00 97.81 80 MET A C 1
ATOM 648 O O . MET A 1 80 ? -0.625 4.566 14.153 1.00 97.81 80 MET A O 1
ATOM 652 N N . ASN A 1 81 ? 0.898 6.020 13.380 1.00 98.06 81 ASN A N 1
ATOM 653 C CA . ASN A 1 81 ? 0.968 6.779 14.626 1.00 98.06 81 ASN A CA 1
ATOM 654 C C . ASN A 1 81 ? -0.361 7.479 14.952 1.00 98.06 81 ASN A C 1
ATOM 656 O O . ASN A 1 81 ? -0.780 7.494 16.112 1.00 98.06 81 ASN A O 1
ATOM 660 N N . GLN A 1 82 ? -1.057 8.006 13.941 1.00 98.25 82 GLN A N 1
ATOM 661 C CA . GLN A 1 82 ? -2.388 8.592 14.116 1.00 98.25 82 GLN A CA 1
ATOM 662 C C . GLN A 1 82 ? -3.419 7.551 14.570 1.00 98.25 82 GLN A C 1
ATOM 664 O O . GLN A 1 82 ? -4.136 7.793 15.544 1.00 98.25 82 GLN A O 1
ATOM 669 N N . LEU A 1 83 ? -3.464 6.385 13.917 1.00 98.31 83 LEU A N 1
ATOM 670 C CA . LEU A 1 83 ? -4.362 5.287 14.289 1.00 98.31 83 LEU A CA 1
ATOM 671 C C . LEU A 1 83 ? -4.090 4.793 15.711 1.00 98.31 83 LEU A C 1
ATOM 673 O O . LEU A 1 83 ? -5.022 4.654 16.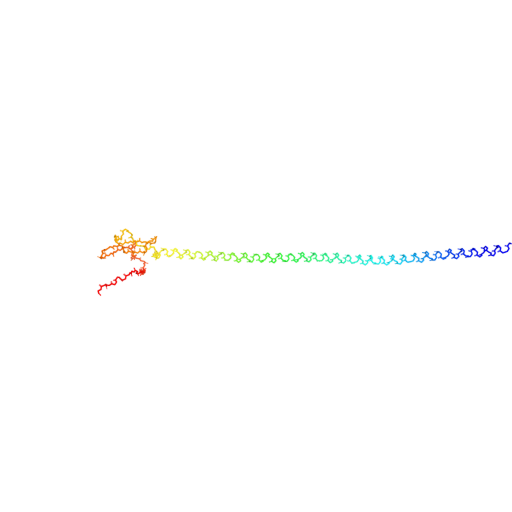500 1.00 98.31 83 LEU A O 1
ATOM 677 N N . LYS A 1 84 ? -2.818 4.611 16.079 1.00 98.31 84 LYS A N 1
ATOM 678 C CA . LYS A 1 84 ? -2.425 4.220 17.438 1.00 98.31 84 LYS A CA 1
ATOM 679 C C . LYS A 1 84 ? -2.922 5.219 18.488 1.00 98.31 84 LYS A C 1
ATOM 681 O O . LYS A 1 84 ? -3.427 4.811 19.531 1.00 98.31 84 LYS A O 1
ATOM 686 N N . GLY A 1 85 ? -2.834 6.518 18.196 1.00 97.94 85 GLY A N 1
ATOM 687 C CA . GLY A 1 85 ? -3.374 7.565 19.064 1.00 97.94 85 GLY A CA 1
ATOM 688 C C . GLY A 1 85 ? -4.900 7.514 19.206 1.00 97.94 85 GLY A C 1
ATOM 689 O O . GLY A 1 85 ? -5.420 7.753 20.294 1.00 97.94 85 GLY A O 1
ATOM 690 N N . GLN A 1 86 ? -5.632 7.183 18.138 1.00 98.06 86 GLN A N 1
ATOM 691 C CA . GLN A 1 86 ? -7.090 7.016 18.200 1.00 98.06 86 GLN A CA 1
ATOM 692 C C . GLN A 1 86 ? -7.494 5.771 18.999 1.00 98.06 86 GLN A C 1
ATOM 694 O O . GLN A 1 86 ? -8.417 5.851 19.806 1.00 98.06 86 GLN A O 1
ATOM 699 N N . ILE A 1 87 ? -6.779 4.654 18.830 1.00 98.00 87 ILE A N 1
ATOM 700 C CA . ILE A 1 87 ? -7.016 3.418 19.589 1.00 98.00 87 ILE A CA 1
ATOM 701 C C . ILE A 1 87 ? -6.841 3.665 21.090 1.00 98.00 87 ILE A C 1
ATOM 703 O O . ILE A 1 87 ? -7.737 3.327 21.856 1.00 98.00 87 ILE A O 1
ATOM 707 N N . ALA A 1 88 ? -5.767 4.345 21.504 1.00 98.38 88 ALA A N 1
ATOM 708 C CA . ALA A 1 88 ? -5.546 4.675 22.915 1.00 98.38 88 ALA A CA 1
ATOM 709 C C . ALA A 1 88 ? -6.708 5.489 23.520 1.00 98.38 88 ALA A C 1
ATOM 711 O O . ALA A 1 88 ? -7.182 5.180 24.611 1.00 98.38 88 ALA A O 1
ATOM 712 N N . LYS A 1 89 ? -7.234 6.479 22.784 1.00 98.31 89 LYS A N 1
ATOM 713 C CA . LYS A 1 89 ? -8.402 7.263 23.225 1.00 98.31 89 LYS A CA 1
ATOM 714 C C . LYS A 1 89 ? -9.666 6.411 23.352 1.00 98.31 89 LYS A C 1
ATOM 716 O O . LYS A 1 89 ? -10.444 6.611 24.282 1.00 98.31 89 LYS A O 1
ATOM 721 N N . MET A 1 90 ? -9.887 5.479 22.424 1.00 97.69 90 MET A N 1
ATOM 722 C CA . MET A 1 90 ? -11.030 4.562 22.492 1.00 97.69 90 MET A CA 1
ATOM 723 C C . MET A 1 90 ? -10.915 3.598 23.678 1.00 97.69 90 MET A C 1
ATOM 725 O O . MET A 1 90 ? -11.909 3.362 24.359 1.00 97.69 90 MET A O 1
ATOM 729 N N . GLU A 1 91 ? -9.715 3.093 23.975 1.00 98.12 91 GLU A N 1
ATOM 730 C CA . GLU A 1 91 ? -9.467 2.239 25.143 1.00 98.12 91 GLU A CA 1
ATOM 731 C C . GLU A 1 91 ? -9.711 2.979 26.466 1.00 98.12 91 GLU A C 1
ATOM 733 O O . GLU A 1 91 ? -10.324 2.427 27.381 1.00 98.12 91 GLU A O 1
ATOM 738 N N . GLU A 1 92 ? -9.262 4.232 26.580 1.00 98.12 92 GLU A N 1
ATOM 739 C CA . GLU A 1 92 ? -9.537 5.076 27.750 1.00 98.12 92 GLU A CA 1
ATOM 740 C C . GLU A 1 92 ? -11.038 5.316 27.930 1.00 98.12 92 GLU A C 1
ATOM 742 O O . GLU A 1 92 ? -11.568 5.162 29.032 1.00 98.12 92 GLU A O 1
ATOM 747 N N . TYR A 1 93 ? -11.739 5.627 26.838 1.00 98.12 93 TYR A N 1
ATOM 748 C CA . TYR A 1 93 ? -13.184 5.814 26.853 1.00 98.12 93 TYR A CA 1
ATOM 749 C C . TYR A 1 93 ? -13.926 4.546 27.297 1.00 98.12 93 TYR A C 1
ATOM 751 O O . TYR A 1 93 ? -14.822 4.611 28.139 1.00 98.12 93 TYR A O 1
ATOM 759 N N . GLN A 1 94 ? -13.522 3.381 26.786 1.00 97.62 94 GLN A N 1
ATOM 760 C CA . GLN A 1 94 ? -14.117 2.101 27.160 1.00 97.62 94 GLN A CA 1
ATOM 761 C C . GLN A 1 94 ? -13.887 1.7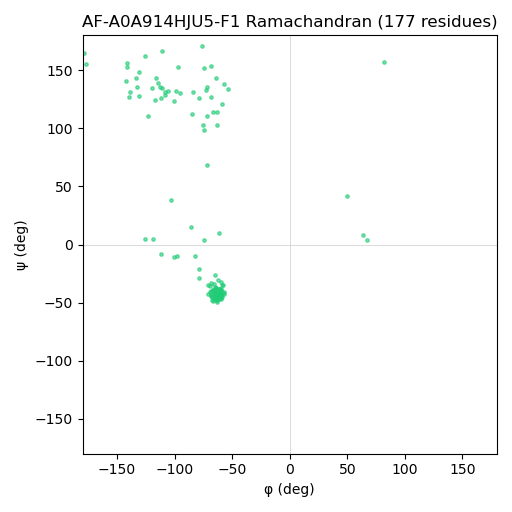74 28.643 1.00 97.62 94 GLN A C 1
ATOM 763 O O . GLN A 1 94 ? -14.814 1.338 29.325 1.00 97.62 94 GLN A O 1
ATOM 768 N N . LYS A 1 95 ? -12.687 2.045 29.175 1.00 97.62 95 LYS A N 1
ATOM 769 C CA . LYS A 1 95 ? -12.394 1.886 30.610 1.00 97.62 95 LYS A CA 1
ATOM 770 C C . LYS A 1 95 ? -13.258 2.801 31.477 1.00 97.62 95 LYS A C 1
ATOM 772 O O . LYS A 1 95 ? -13.788 2.344 32.486 1.00 97.62 95 LYS A O 1
ATOM 777 N N . ALA A 1 96 ? -13.432 4.061 31.078 1.00 96.88 96 ALA A N 1
ATOM 778 C CA . ALA A 1 96 ? -14.285 5.003 31.799 1.00 96.88 96 ALA A CA 1
ATOM 779 C C . ALA A 1 96 ? -15.758 4.556 31.807 1.00 96.88 96 ALA A C 1
ATOM 781 O O . ALA A 1 96 ? -16.423 4.633 32.839 1.00 96.88 96 ALA A O 1
ATOM 782 N N . GLN A 1 97 ? -16.267 4.036 30.683 1.00 95.12 97 GLN A N 1
ATOM 783 C CA . GLN A 1 97 ? -17.613 3.460 30.648 1.00 95.12 97 GLN A CA 1
ATOM 784 C C . GLN A 1 97 ? -17.750 2.248 31.572 1.00 95.12 97 GLN A C 1
ATOM 786 O O . GLN A 1 97 ? -18.735 2.167 32.305 1.00 95.12 97 GLN A O 1
ATOM 791 N N . GLN A 1 98 ? -16.770 1.339 31.577 1.00 96.25 98 GLN A N 1
ATOM 792 C CA . GLN A 1 98 ? -16.806 0.163 32.448 1.00 96.25 98 GLN A CA 1
ATOM 793 C C . GLN A 1 98 ? -16.859 0.564 33.926 1.00 96.25 98 GLN A C 1
ATOM 795 O O . GLN A 1 98 ? -17.704 0.067 34.661 1.00 96.25 98 GLN A O 1
ATOM 800 N N . GLN A 1 99 ? -16.039 1.533 34.340 1.00 94.88 99 GLN A N 1
ATOM 801 C CA . GLN A 1 99 ? -16.062 2.052 35.712 1.00 94.88 99 GLN A CA 1
ATOM 802 C C . GLN A 1 99 ? -17.426 2.642 36.096 1.00 94.88 99 GLN A C 1
ATOM 804 O O . GLN A 1 99 ? -17.890 2.431 37.215 1.00 94.88 99 GLN A O 1
ATOM 809 N N . ASN A 1 100 ? -18.094 3.345 35.175 1.00 95.12 100 ASN A N 1
ATOM 810 C CA . ASN A 1 100 ? -19.441 3.866 35.416 1.00 95.12 100 ASN A CA 1
ATOM 811 C C . ASN A 1 100 ? -20.476 2.740 35.568 1.00 95.12 100 ASN A C 1
ATOM 813 O O . ASN A 1 100 ? -21.342 2.826 36.437 1.00 95.12 100 ASN A O 1
ATOM 817 N N . ILE A 1 101 ? -20.390 1.687 34.749 1.00 93.50 101 ILE A N 1
ATOM 818 C CA . ILE A 1 101 ? -21.272 0.513 34.849 1.00 93.50 101 ILE A CA 1
ATOM 819 C C . ILE A 1 101 ? -21.056 -0.206 36.183 1.00 93.50 101 ILE A C 1
ATOM 821 O O . ILE A 1 101 ? -22.029 -0.536 36.863 1.00 93.50 101 ILE A O 1
ATOM 825 N N . ASP A 1 102 ? -19.802 -0.405 36.583 1.00 91.75 102 ASP A N 1
ATOM 826 C CA . ASP A 1 102 ? -19.458 -1.056 37.846 1.00 91.75 102 ASP A CA 1
ATOM 827 C C . ASP A 1 102 ? -19.991 -0.238 39.035 1.00 91.75 102 ASP A C 1
ATOM 829 O O . ASP A 1 102 ? -20.648 -0.784 39.921 1.00 91.75 102 ASP A O 1
ATOM 833 N N . ALA A 1 103 ? -19.812 1.089 39.016 1.00 89.75 103 ALA A N 1
ATOM 834 C CA . ALA A 1 103 ? -20.325 1.984 40.053 1.00 89.75 103 ALA A CA 1
ATOM 835 C C . ALA A 1 103 ? -21.862 1.965 40.151 1.00 89.75 103 ALA A C 1
ATOM 837 O O . ALA A 1 103 ? -22.412 1.926 41.254 1.00 89.75 103 ALA A O 1
ATOM 838 N N . LEU A 1 104 ? -22.564 1.959 39.012 1.00 88.56 104 LEU A N 1
ATOM 839 C CA . LEU A 1 104 ? -24.025 1.833 38.977 1.00 88.56 104 LEU A CA 1
ATOM 840 C C . LEU A 1 104 ? -24.487 0.478 39.520 1.00 88.56 104 LEU A C 1
ATOM 842 O O . LEU A 1 104 ? -25.450 0.421 40.284 1.00 88.56 104 LEU A O 1
ATOM 846 N N . THR A 1 105 ? -23.783 -0.596 39.164 1.00 83.06 105 THR A N 1
ATOM 847 C CA . THR A 1 105 ? -24.094 -1.957 39.614 1.00 83.06 105 THR A CA 1
ATOM 848 C C . THR A 1 105 ? -23.926 -2.089 41.128 1.00 83.06 105 THR A C 1
ATOM 850 O O . THR A 1 105 ? -24.809 -2.618 41.803 1.00 83.06 105 THR A O 1
ATOM 853 N N . GLU A 1 106 ? -22.836 -1.566 41.692 1.00 83.06 106 GLU A N 1
ATOM 854 C CA . GLU A 1 106 ? -22.620 -1.555 43.144 1.00 83.06 106 GLU A CA 1
ATOM 855 C C . GLU A 1 106 ? -23.647 -0.674 43.873 1.00 83.06 106 GLU A C 1
ATOM 857 O O . GLU A 1 106 ? -24.191 -1.082 44.901 1.00 83.06 106 GLU A O 1
ATOM 862 N N . GLY A 1 107 ? -24.005 0.486 43.311 1.00 77.62 107 GLY A N 1
ATOM 863 C CA . GLY A 1 107 ? -25.081 1.326 43.848 1.00 77.62 107 GLY A CA 1
ATOM 864 C C . GLY A 1 107 ? -26.442 0.617 43.861 1.00 77.62 107 GLY A C 1
ATOM 865 O O . GLY A 1 107 ? -27.196 0.732 44.825 1.00 77.62 107 GLY A O 1
ATOM 866 N N . GLN A 1 108 ? -26.748 -0.177 42.831 1.00 70.44 108 GLN A N 1
ATOM 867 C CA . GLN A 1 108 ? -27.983 -0.964 42.765 1.00 70.44 108 GLN A CA 1
ATOM 868 C C . GLN A 1 108 ? -28.014 -2.121 43.770 1.00 70.44 108 GLN A C 1
ATOM 870 O O . GLN A 1 108 ? -29.073 -2.373 44.344 1.00 70.44 108 GLN A O 1
ATOM 875 N N . LYS A 1 109 ? -26.876 -2.777 44.047 1.00 66.88 109 LYS A N 1
ATOM 876 C CA . LYS A 1 109 ? -26.783 -3.816 45.091 1.00 66.88 109 LYS A CA 1
ATOM 877 C C . LYS A 1 109 ? -27.146 -3.283 46.482 1.00 66.88 109 LYS A C 1
ATOM 879 O O . LYS A 1 109 ? -27.716 -4.021 47.279 1.00 66.88 109 LYS A O 1
ATOM 884 N N . GLY A 1 110 ? -26.858 -2.009 46.763 1.00 59.47 110 GLY A N 1
ATOM 885 C CA . GLY A 1 110 ? -27.250 -1.341 48.011 1.00 59.47 110 GLY A CA 1
ATOM 886 C C . GLY A 1 110 ? -28.716 -0.893 48.062 1.00 59.47 110 GLY A C 1
ATOM 887 O O . GLY A 1 110 ? -29.271 -0.741 49.147 1.00 59.47 110 GLY A O 1
ATOM 888 N N . ASN A 1 111 ? -29.369 -0.730 46.908 1.00 57.75 111 ASN A N 1
ATOM 889 C CA . ASN A 1 111 ? -30.707 -0.141 46.796 1.00 57.75 111 ASN A CA 1
ATOM 890 C C . ASN A 1 111 ? -31.868 -1.138 46.982 1.00 57.75 111 ASN A C 1
ATOM 892 O O . ASN A 1 111 ? -33.005 -0.808 46.647 1.00 57.75 111 ASN A O 1
ATOM 896 N N . GLY A 1 112 ? -31.624 -2.337 47.524 1.00 51.06 112 GLY A N 1
ATOM 897 C CA . GLY A 1 112 ? -32.694 -3.260 47.932 1.00 51.06 112 GLY A CA 1
ATOM 898 C C . GLY A 1 112 ? -33.585 -3.770 46.792 1.00 51.06 112 GLY A C 1
ATOM 899 O O . GLY A 1 112 ? -34.577 -4.446 47.054 1.00 51.06 112 GLY A O 1
ATOM 900 N N . LEU A 1 113 ? -33.231 -3.492 45.530 1.00 51.16 113 LEU A N 1
ATOM 901 C CA . LEU A 1 113 ? -33.789 -4.140 44.343 1.00 51.16 113 LEU A CA 1
ATOM 902 C C . LEU A 1 113 ? -33.255 -5.576 44.282 1.00 51.16 113 LEU A C 1
ATOM 904 O O . LEU A 1 113 ? -32.449 -5.946 43.429 1.00 51.16 113 LEU A O 1
ATOM 908 N N . THR A 1 114 ? -33.689 -6.409 45.224 1.00 55.94 114 THR A N 1
ATOM 909 C CA . THR A 1 114 ? -33.497 -7.845 45.128 1.00 55.94 114 THR A CA 1
ATOM 910 C C . THR A 1 114 ? -34.478 -8.359 44.082 1.00 55.94 114 THR A C 1
ATOM 912 O O . THR A 1 114 ? -35.629 -8.676 44.361 1.00 55.94 114 THR A O 1
ATOM 915 N N . THR A 1 115 ? -33.998 -8.563 42.854 1.00 57.59 115 THR A N 1
ATOM 916 C CA . THR A 1 115 ? -34.672 -9.413 41.845 1.00 57.59 115 THR A CA 1
ATOM 917 C C . THR A 1 115 ? -34.797 -10.883 42.293 1.00 57.59 115 THR A C 1
ATOM 919 O O . THR A 1 115 ? -35.118 -11.763 41.504 1.00 57.59 115 THR A O 1
ATOM 922 N N . HIS A 1 116 ? -34.494 -11.156 43.563 1.00 65.06 116 HIS A N 1
ATOM 923 C CA . HIS A 1 116 ? -34.235 -12.453 44.159 1.00 65.06 116 HIS A CA 1
ATOM 924 C C . HIS A 1 116 ? -35.235 -12.809 45.263 1.00 65.06 116 HIS A C 1
ATOM 926 O O . HIS A 1 116 ? -35.037 -13.843 45.897 1.00 65.06 116 HIS A O 1
ATOM 932 N N . ASN A 1 117 ? -36.276 -12.007 45.535 1.00 78.00 117 ASN A N 1
ATOM 933 C CA . ASN A 1 117 ? -37.287 -12.446 46.496 1.00 78.00 117 ASN A CA 1
ATOM 934 C C . ASN A 1 117 ? -38.133 -13.563 45.857 1.00 78.00 117 ASN A C 1
ATOM 936 O O . ASN A 1 117 ? -38.852 -13.335 44.886 1.00 78.00 117 ASN A O 1
ATOM 940 N N . ARG A 1 118 ? -37.969 -14.790 46.363 1.00 88.50 118 ARG A N 1
ATOM 941 C CA . ARG A 1 118 ? -38.590 -16.030 45.860 1.00 88.50 118 ARG A CA 1
ATOM 942 C C . ARG A 1 118 ? -39.618 -16.541 46.870 1.00 88.50 118 ARG A C 1
ATOM 944 O O . ARG A 1 118 ? -39.590 -16.129 48.030 1.00 88.50 118 ARG A O 1
ATOM 951 N N . TRP A 1 119 ? -40.474 -17.483 46.475 1.00 92.50 119 TRP A N 1
ATOM 952 C CA . TRP A 1 119 ? -41.364 -18.163 47.421 1.00 92.50 119 TRP A CA 1
ATOM 953 C C . TRP A 1 119 ? -40.586 -19.128 48.326 1.00 92.50 119 TRP A C 1
ATOM 955 O O . TRP A 1 119 ? -39.727 -19.889 47.864 1.00 92.50 119 TRP A O 1
ATOM 965 N N . ASP A 1 120 ? -40.887 -19.101 49.624 1.00 93.00 120 ASP A N 1
ATOM 966 C CA . ASP A 1 120 ? -40.256 -19.956 50.623 1.00 93.00 120 ASP A CA 1
ATOM 967 C C . ASP A 1 120 ? -40.954 -21.318 50.696 1.00 93.00 120 ASP A C 1
ATOM 969 O O . ASP A 1 120 ? -42.089 -21.445 51.155 1.00 93.00 120 ASP A O 1
ATOM 973 N N . SER A 1 121 ? -40.241 -22.360 50.272 1.00 91.75 121 SER A N 1
ATOM 974 C CA . SER A 1 121 ? -40.713 -23.745 50.323 1.00 91.75 121 SER A CA 1
ATOM 975 C C . SER A 1 121 ? -40.922 -24.264 51.746 1.00 91.75 121 SER A C 1
ATOM 977 O O . SER A 1 121 ? -41.751 -25.149 51.934 1.00 91.75 121 SER A O 1
ATOM 979 N N . ALA A 1 122 ? -40.208 -23.725 52.741 1.00 93.25 122 ALA A N 1
ATOM 980 C CA . ALA A 1 122 ? -40.389 -24.099 54.143 1.00 93.25 122 ALA A CA 1
ATOM 981 C C . ALA A 1 122 ? -41.619 -23.420 54.770 1.00 93.25 122 ALA A C 1
ATOM 983 O O . ALA A 1 122 ? -42.254 -23.993 55.653 1.00 93.25 122 ALA A O 1
ATOM 984 N N . ALA A 1 123 ? -41.986 -22.233 54.281 1.00 94.88 123 ALA A N 1
ATOM 985 C CA . ALA A 1 123 ? -43.168 -21.478 54.692 1.00 94.88 123 ALA A CA 1
ATOM 986 C C . ALA A 1 123 ? -44.304 -21.578 53.653 1.00 94.88 123 ALA A C 1
ATOM 988 O O . ALA A 1 123 ? -45.020 -20.607 53.389 1.00 94.88 123 ALA A O 1
ATOM 989 N N . CYS A 1 124 ? -44.459 -22.764 53.060 1.00 94.62 124 CYS A N 1
ATOM 990 C CA . CYS A 1 124 ? -45.469 -23.079 52.056 1.00 94.62 124 CYS A CA 1
ATOM 991 C C . CYS A 1 124 ? -46.456 -24.117 52.590 1.00 94.62 124 CYS A C 1
ATOM 993 O O . CYS A 1 124 ? -46.075 -25.096 53.232 1.00 94.62 124 CYS A O 1
ATOM 995 N N . HIS A 1 125 ? -47.741 -23.927 52.304 1.00 94.94 125 HIS A N 1
ATOM 996 C CA . HIS A 1 125 ? -48.747 -24.938 52.601 1.00 94.94 125 HIS A CA 1
ATOM 997 C C . HIS A 1 125 ? -48.509 -26.230 51.786 1.00 94.94 125 HIS A C 1
ATOM 999 O O . HIS A 1 125 ? -48.161 -26.151 50.613 1.00 94.94 125 HIS A O 1
ATOM 1005 N N . GLY A 1 126 ? -48.768 -27.411 52.366 1.00 92.00 126 GLY A N 1
ATOM 1006 C CA . GLY A 1 126 ? -48.527 -28.718 51.722 1.00 92.00 126 GLY A CA 1
ATOM 1007 C C . GLY A 1 126 ? -49.276 -28.960 50.400 1.00 92.00 126 GLY A C 1
ATOM 1008 O O . GLY A 1 126 ? -48.732 -29.569 49.490 1.00 92.00 126 GLY A O 1
ATOM 1009 N N . ASP A 1 1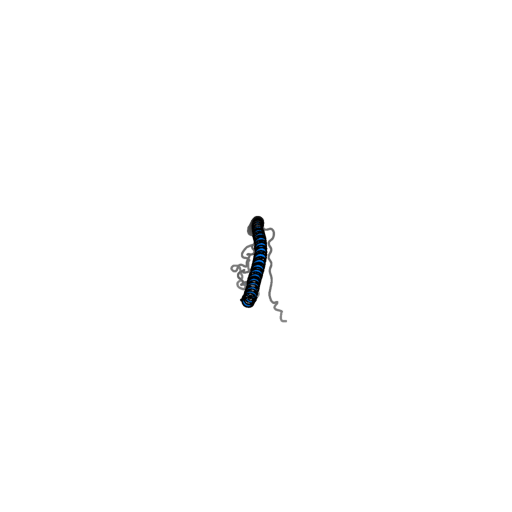27 ? -50.499 -28.443 50.268 1.00 94.00 127 ASP A N 1
ATOM 1010 C CA . ASP A 1 127 ? -51.281 -28.467 49.014 1.00 94.00 127 ASP A CA 1
ATOM 1011 C C . ASP A 1 127 ? -50.808 -27.481 47.924 1.00 94.00 127 ASP A C 1
ATOM 1013 O O . ASP A 1 127 ? -51.477 -27.326 46.898 1.00 94.00 127 ASP A O 1
ATOM 1017 N N . LEU A 1 128 ? -49.716 -26.751 48.156 1.00 94.44 128 LEU A N 1
ATOM 1018 C CA . LEU A 1 128 ? -49.106 -25.856 47.179 1.00 94.44 128 LEU A CA 1
ATOM 1019 C C . LEU A 1 128 ? -47.741 -26.408 46.769 1.00 94.44 128 LEU A C 1
ATOM 1021 O O . LEU A 1 128 ? -46.930 -26.802 47.603 1.00 94.44 128 LEU A O 1
ATOM 1025 N N . THR A 1 129 ? -47.469 -26.387 45.469 1.00 94.56 129 THR A N 1
ATOM 1026 C CA . THR A 1 129 ? -46.178 -26.768 44.896 1.00 94.56 129 THR A CA 1
ATOM 1027 C C . THR A 1 129 ? -45.496 -25.534 44.327 1.00 94.56 129 THR A C 1
ATOM 1029 O O . THR A 1 129 ? -46.072 -24.828 43.501 1.00 94.56 129 THR A O 1
ATOM 1032 N N . ILE A 1 130 ? -44.260 -25.281 44.755 1.00 94.50 130 ILE A N 1
ATOM 1033 C CA . ILE A 1 130 ? -43.410 -24.226 44.195 1.00 94.50 130 ILE A CA 1
ATOM 1034 C C . ILE A 1 130 ? -42.510 -24.852 43.129 1.00 94.50 130 ILE A C 1
ATOM 1036 O O . ILE A 1 130 ? -41.864 -25.866 43.396 1.00 94.50 130 ILE A O 1
ATOM 1040 N N . SER A 1 131 ? -42.443 -24.261 41.937 1.00 90.31 131 SER A N 1
ATOM 1041 C CA . SER A 1 131 ? -41.695 -24.825 40.807 1.00 90.31 131 SER A CA 1
ATOM 1042 C C . SER A 1 131 ? -40.673 -23.859 40.195 1.00 90.31 131 SER A C 1
ATOM 1044 O O . SER A 1 131 ? -40.701 -22.643 40.408 1.00 90.31 131 SER A O 1
ATOM 1046 N N . GLY A 1 132 ? -39.736 -24.441 39.436 1.00 83.12 132 GLY A N 1
ATOM 1047 C CA . GLY A 1 132 ? -38.643 -23.744 38.755 1.00 83.12 132 GLY A CA 1
ATOM 1048 C C . GLY A 1 132 ? -37.433 -23.435 39.654 1.00 83.12 132 GLY A C 1
ATOM 1049 O O . GLY A 1 132 ? -37.574 -23.334 40.874 1.00 83.12 132 GLY A O 1
ATOM 1050 N N . PRO A 1 133 ? -36.233 -23.246 39.069 1.00 77.06 133 PRO A N 1
ATOM 1051 C CA . PRO A 1 133 ? -35.023 -22.891 39.826 1.00 77.06 133 PRO A CA 1
ATOM 1052 C C . PRO A 1 133 ? -35.170 -21.539 40.543 1.00 77.06 133 PRO A C 1
ATOM 1054 O O . PRO A 1 133 ? -34.658 -21.338 41.646 1.00 77.06 133 PRO A O 1
ATOM 1057 N N . GLU A 1 134 ? -35.962 -20.641 39.957 1.00 83.44 134 GLU A N 1
ATOM 1058 C CA . GLU A 1 134 ? -36.257 -19.327 40.520 1.00 83.44 134 GLU A CA 1
ATOM 1059 C C . GLU A 1 134 ? -37.366 -19.344 41.579 1.00 83.44 134 GLU A C 1
ATOM 1061 O O . GLU A 1 134 ? -37.519 -18.358 42.287 1.00 83.44 134 GLU A O 1
ATOM 1066 N N . ARG A 1 135 ? -38.094 -20.458 41.770 1.00 89.12 135 ARG A N 1
ATOM 1067 C CA . ARG A 1 135 ? -39.159 -20.586 42.786 1.00 89.12 135 ARG A CA 1
ATOM 1068 C C . ARG A 1 135 ? -40.167 -19.423 42.757 1.00 89.12 135 ARG A C 1
ATOM 1070 O O . ARG A 1 135 ? -40.568 -18.914 43.801 1.00 89.12 135 ARG A O 1
ATOM 1077 N N . LEU A 1 136 ? -40.559 -18.997 41.553 1.00 89.81 136 LEU A N 1
ATOM 1078 C CA . LEU A 1 136 ? -41.490 -17.877 41.324 1.00 89.81 136 LEU A CA 1
ATOM 1079 C C . LEU A 1 136 ? -42.921 -18.331 41.003 1.00 89.81 136 LEU A C 1
ATOM 1081 O O . LEU A 1 136 ? -43.837 -17.513 41.000 1.00 89.81 136 LEU A O 1
ATOM 1085 N N . ILE A 1 137 ? -43.126 -19.626 40.751 1.00 91.38 137 ILE A N 1
ATOM 1086 C CA . ILE A 1 137 ? -44.421 -20.192 40.363 1.00 91.38 137 ILE A CA 1
ATOM 1087 C C . ILE A 1 137 ? -44.974 -21.001 41.533 1.00 91.38 137 ILE A C 1
ATOM 1089 O O . ILE A 1 137 ? -44.281 -21.871 42.058 1.00 91.38 137 ILE A O 1
ATOM 1093 N N . VAL A 1 138 ? -46.224 -20.730 41.907 1.00 93.06 138 VAL A N 1
ATOM 1094 C CA . VAL A 1 138 ? -46.972 -21.460 42.939 1.00 93.06 138 VAL A CA 1
ATOM 1095 C C . VAL A 1 138 ? -48.173 -22.112 42.272 1.00 93.06 138 VAL A C 1
ATOM 1097 O O . VAL A 1 138 ? -48.976 -21.432 41.636 1.00 93.06 138 VAL A O 1
ATOM 1100 N N . GLN A 1 139 ? -48.299 -23.425 42.421 1.00 93.75 139 GLN A N 1
ATOM 1101 C CA . GLN A 1 139 ? -49.385 -24.211 41.851 1.00 93.75 139 GLN A CA 1
ATOM 1102 C C . GLN A 1 139 ? -50.170 -24.910 42.956 1.00 93.75 139 GLN A C 1
ATOM 1104 O O . GLN A 1 139 ? -49.585 -25.514 43.852 1.00 93.75 139 GLN A O 1
ATOM 1109 N N . TYR A 1 140 ? -51.498 -24.865 42.875 1.00 92.12 140 TYR A N 1
ATOM 1110 C CA . TYR A 1 140 ? -52.361 -25.663 43.738 1.00 92.12 140 TYR A CA 1
ATOM 1111 C C . TYR A 1 140 ? -52.426 -27.110 43.241 1.00 92.12 140 TYR A C 1
ATOM 1113 O O . TYR A 1 140 ? -52.734 -27.355 42.075 1.00 92.12 140 TYR A O 1
ATOM 1121 N N . THR A 1 141 ? -52.132 -28.056 44.130 1.00 89.88 141 THR A N 1
ATOM 1122 C CA . THR A 1 141 ? -52.130 -29.502 43.847 1.00 89.88 141 THR A CA 1
ATOM 1123 C C . THR A 1 141 ? -53.007 -30.303 44.816 1.00 89.88 141 THR A C 1
ATOM 1125 O O . THR A 1 141 ? -53.027 -31.531 44.759 1.00 89.88 141 THR A O 1
ATOM 1128 N N . GLY A 1 142 ? -53.731 -29.626 45.713 1.00 85.62 142 GLY A N 1
ATOM 1129 C CA . GLY A 1 142 ? -54.642 -30.255 46.669 1.00 85.62 142 GLY A CA 1
ATOM 1130 C C . GLY A 1 142 ? -55.963 -30.725 46.050 1.00 85.62 142 GLY A C 1
ATOM 1131 O O . GLY A 1 142 ? -56.292 -30.412 44.909 1.00 85.62 142 GLY A O 1
ATOM 1132 N N . THR A 1 143 ? -56.743 -31.472 46.836 1.00 82.50 143 THR A N 1
ATOM 1133 C CA . THR A 1 143 ? -58.087 -31.955 46.456 1.00 82.50 143 THR A CA 1
ATOM 1134 C C . THR A 1 143 ? -59.216 -31.315 47.264 1.00 82.50 143 THR A C 1
ATOM 1136 O O . THR A 1 143 ? -60.389 -31.525 46.961 1.00 82.50 143 THR A O 1
ATOM 1139 N N . GLN A 1 144 ? -58.880 -30.553 48.310 1.00 82.06 144 GLN A N 1
ATOM 1140 C CA . GLN A 1 144 ? -59.846 -29.924 49.208 1.00 82.06 144 GLN A CA 1
ATOM 1141 C C . GLN A 1 144 ? -59.864 -28.408 49.040 1.00 82.06 144 GLN A C 1
ATOM 1143 O O . GLN A 1 144 ? -58.816 -27.753 49.043 1.00 82.06 144 GLN A O 1
ATOM 1148 N N . ASN A 1 145 ? -61.072 -27.850 48.979 1.00 79.50 145 ASN A N 1
ATOM 1149 C CA . ASN A 1 145 ? -61.284 -26.408 48.991 1.00 79.50 145 ASN A CA 1
ATOM 1150 C C . ASN A 1 145 ? -60.908 -25.839 50.367 1.00 79.50 145 ASN A C 1
ATOM 1152 O O . ASN A 1 145 ? -61.404 -26.296 51.396 1.00 79.50 145 ASN A O 1
ATOM 1156 N N . GLY A 1 146 ? -60.042 -24.829 50.389 1.00 85.94 146 GLY A N 1
ATOM 1157 C CA . GLY A 1 146 ? -59.596 -24.182 51.619 1.00 85.94 146 GLY A CA 1
ATOM 1158 C C . GLY A 1 146 ? -58.626 -23.037 51.347 1.00 85.94 146 GLY A C 1
ATOM 1159 O O . GLY A 1 146 ? -58.087 -22.913 50.249 1.00 85.94 146 GLY A O 1
ATOM 1160 N N . LEU A 1 147 ? -58.405 -22.189 52.354 1.00 89.62 147 LEU A N 1
ATOM 1161 C CA . LEU A 1 147 ? -57.415 -21.116 52.269 1.00 89.62 147 LEU A CA 1
ATOM 1162 C C . LEU A 1 147 ? -56.003 -21.700 52.334 1.00 89.62 147 LEU A C 1
ATOM 1164 O O . LEU A 1 147 ? -55.693 -22.523 53.198 1.00 89.62 147 LEU A O 1
ATOM 1168 N N . ARG A 1 148 ? -55.144 -21.246 51.423 1.00 92.06 148 ARG A N 1
ATOM 1169 C CA . ARG A 1 148 ? -53.751 -21.671 51.297 1.00 92.06 148 ARG A CA 1
ATOM 1170 C C . ARG A 1 148 ? -52.882 -20.430 51.143 1.00 92.06 148 ARG A C 1
ATOM 1172 O O . ARG A 1 148 ? -53.297 -19.458 50.518 1.00 92.06 148 ARG A O 1
ATOM 1179 N N . ALA A 1 149 ? -51.698 -20.462 51.736 1.00 94.25 149 ALA A N 1
ATOM 1180 C CA . ALA A 1 149 ? -50.766 -19.348 51.704 1.00 94.25 149 ALA A CA 1
ATOM 1181 C C . ALA A 1 149 ? -49.333 -19.858 51.564 1.00 94.25 149 ALA A C 1
ATOM 1183 O O . ALA A 1 149 ? -49.013 -20.991 51.935 1.00 94.25 149 ALA A O 1
ATOM 1184 N N . VAL A 1 150 ? -48.488 -18.984 51.037 1.00 95.06 150 VAL A N 1
ATOM 1185 C CA . VAL A 1 150 ? -47.042 -19.144 50.952 1.00 95.06 150 VAL A CA 1
ATOM 1186 C 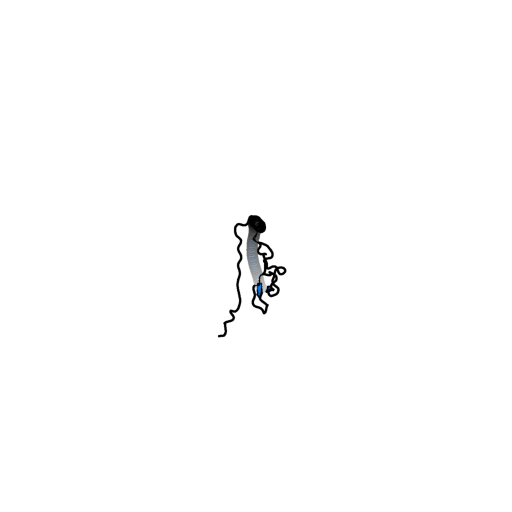C . VAL A 1 150 ? -46.415 -17.779 51.196 1.00 95.06 150 VAL A C 1
ATOM 1188 O O . VAL A 1 150 ? -46.957 -16.759 50.766 1.00 95.06 150 VAL A O 1
ATOM 1191 N N . PHE A 1 151 ? -45.306 -17.754 51.926 1.00 94.81 151 PHE A N 1
ATOM 1192 C CA . PHE A 1 151 ? -44.562 -16.527 52.188 1.00 94.81 151 PHE A CA 1
ATOM 1193 C C . PHE A 1 151 ? -43.389 -16.377 51.221 1.00 94.81 151 PHE A C 1
ATOM 1195 O O . PHE A 1 151 ? -42.853 -17.357 50.704 1.00 94.81 151 PHE A O 1
ATOM 1202 N N . ALA A 1 152 ? -42.994 -15.132 50.970 1.00 91.25 152 ALA A N 1
ATOM 1203 C CA . ALA A 1 152 ? -41.721 -14.843 50.326 1.00 91.25 152 ALA A CA 1
ATOM 1204 C C . ALA A 1 152 ? -40.570 -15.067 51.325 1.00 91.25 152 ALA A C 1
ATOM 1206 O O . ALA A 1 152 ? -40.769 -14.923 52.533 1.00 91.25 152 ALA A O 1
ATOM 1207 N N . VAL A 1 153 ? -39.382 -15.415 50.827 1.00 89.44 153 VAL A N 1
ATOM 1208 C CA . VAL A 1 153 ? -38.192 -15.690 51.656 1.00 89.44 153 VAL A CA 1
ATOM 1209 C C . VAL A 1 153 ? -37.770 -14.459 52.455 1.00 89.44 153 VAL A C 1
ATOM 1211 O O . VAL A 1 153 ? -37.435 -14.569 53.634 1.00 89.44 153 VAL A O 1
ATOM 1214 N N . GLU A 1 154 ? -37.785 -13.285 51.825 1.00 85.75 154 GLU A N 1
ATOM 1215 C CA . GLU A 1 154 ? -37.386 -12.040 52.471 1.00 85.75 154 GLU A CA 1
ATOM 1216 C C . GLU A 1 154 ? -38.612 -11.178 52.799 1.00 85.75 154 GLU A C 1
ATOM 1218 O O . GLU A 1 154 ? -39.475 -10.959 51.937 1.00 85.75 154 GLU A O 1
ATOM 1223 N N . PRO A 1 155 ? -38.712 -10.652 54.034 1.00 84.69 155 PRO A N 1
ATOM 1224 C CA . PRO A 1 155 ? -39.762 -9.712 54.387 1.00 84.69 155 PRO A CA 1
ATOM 1225 C C . PRO A 1 155 ? -39.557 -8.384 53.653 1.00 84.69 155 PRO A C 1
ATOM 1227 O O . PRO A 1 155 ? -38.429 -7.987 53.369 1.00 84.69 155 PRO A O 1
ATOM 1230 N N . ILE A 1 156 ? -40.648 -7.647 53.429 1.00 82.31 156 ILE A N 1
ATOM 1231 C CA . ILE A 1 156 ? -40.572 -6.289 52.880 1.00 82.31 156 ILE A CA 1
ATOM 1232 C C . ILE A 1 156 ? -39.714 -5.421 53.824 1.00 82.31 156 ILE A C 1
ATOM 1234 O O . ILE A 1 156 ? -40.059 -5.298 55.010 1.00 82.31 156 ILE A O 1
ATOM 1238 N N . PRO A 1 157 ? -38.606 -4.825 53.341 1.00 76.19 157 PRO A N 1
ATOM 1239 C CA . PRO A 1 157 ? -37.740 -3.989 54.163 1.00 76.19 157 PRO A CA 1
ATOM 1240 C C . PRO A 1 157 ? -38.496 -2.813 54.796 1.00 76.19 157 PRO A C 1
ATOM 1242 O O . PRO A 1 157 ? -39.309 -2.159 54.149 1.00 76.19 157 PRO A O 1
ATOM 1245 N N . LYS A 1 158 ? -38.223 -2.526 56.077 1.00 73.88 158 LYS A N 1
ATOM 1246 C CA . LYS A 1 158 ? -38.934 -1.487 56.857 1.00 73.88 158 LYS A CA 1
ATOM 1247 C C . LYS A 1 158 ? -38.211 -0.135 56.936 1.00 73.88 158 LYS A C 1
ATOM 1249 O O . LYS A 1 158 ? -38.786 0.819 57.452 1.00 73.88 158 LYS A O 1
ATOM 1254 N N . LYS A 1 159 ? -36.952 -0.054 56.498 1.00 66.88 159 LYS A N 1
ATOM 1255 C CA . LYS A 1 159 ? -36.123 1.164 56.505 1.00 66.88 159 LYS A CA 1
ATOM 1256 C C . LYS A 1 159 ? -35.491 1.363 55.130 1.00 66.88 159 LYS A C 1
ATOM 1258 O O . LYS A 1 159 ? -35.214 0.380 54.458 1.00 66.88 159 LYS A O 1
ATOM 1263 N N . ASP A 1 160 ? -35.289 2.623 54.753 1.00 66.81 160 ASP A N 1
ATOM 1264 C CA . ASP A 1 160 ? -34.475 3.089 53.616 1.00 66.81 160 ASP A CA 1
ATOM 1265 C C . ASP A 1 160 ? -34.963 2.761 52.191 1.00 66.81 160 ASP A C 1
ATOM 1267 O O . ASP A 1 160 ? -34.332 3.170 51.219 1.00 66.81 160 ASP A O 1
ATOM 1271 N N . PHE A 1 161 ? -36.138 2.143 52.037 1.00 62.44 161 PHE A N 1
ATOM 1272 C CA . PHE A 1 161 ? -36.739 1.865 50.728 1.00 62.44 161 PHE A CA 1
ATOM 1273 C C . PHE A 1 161 ? -38.136 2.484 50.649 1.00 62.44 161 PHE A C 1
ATOM 1275 O O . PHE A 1 161 ? -39.052 2.079 51.360 1.00 62.44 161 PHE A O 1
ATOM 1282 N N . GLY A 1 162 ? -38.287 3.526 49.823 1.00 69.12 162 GLY A N 1
ATOM 1283 C CA . GLY A 1 162 ? -39.516 4.326 49.755 1.00 69.12 162 GLY A CA 1
ATOM 1284 C C . GLY A 1 162 ? -40.725 3.589 49.165 1.00 69.12 162 GLY A C 1
ATOM 1285 O O . GLY A 1 162 ? -41.849 3.850 49.582 1.00 69.12 162 GLY A O 1
ATOM 1286 N N . ILE A 1 163 ? -40.514 2.674 48.210 1.00 73.62 163 ILE A N 1
ATOM 1287 C CA . ILE A 1 163 ? -41.578 1.940 47.503 1.00 73.62 163 ILE A CA 1
ATOM 1288 C C . ILE A 1 163 ? -41.158 0.474 47.352 1.00 73.62 163 ILE A C 1
ATOM 1290 O O . ILE A 1 163 ? -40.056 0.194 46.888 1.00 73.62 163 ILE A O 1
ATOM 1294 N N . PHE A 1 164 ? -42.056 -0.450 47.701 1.00 77.62 164 PHE A N 1
ATOM 1295 C CA . PHE A 1 164 ? -41.942 -1.874 47.378 1.00 77.62 164 PHE A CA 1
ATOM 1296 C C . PHE A 1 164 ? -42.970 -2.223 46.300 1.00 77.62 164 PHE A C 1
ATOM 1298 O O . PHE A 1 164 ? -44.142 -1.865 46.426 1.00 77.62 164 PHE A O 1
ATOM 1305 N N . TYR A 1 165 ? -42.535 -2.912 45.249 1.00 82.06 165 TYR A N 1
ATOM 1306 C CA . TYR A 1 165 ? -43.369 -3.275 44.108 1.00 82.06 165 TYR A CA 1
ATOM 1307 C C . TYR A 1 165 ? -43.168 -4.749 43.768 1.00 82.06 165 TYR A C 1
ATOM 1309 O O . TYR A 1 165 ? -42.036 -5.229 43.731 1.00 82.06 165 TYR A O 1
ATOM 1317 N N . PHE A 1 166 ? -44.266 -5.456 43.516 1.00 85.19 166 PHE A N 1
ATOM 1318 C CA . PHE A 1 166 ? -44.251 -6.823 43.016 1.00 85.19 166 PHE A CA 1
ATOM 1319 C C . PHE A 1 166 ? -45.371 -7.004 41.998 1.00 85.19 166 PHE A C 1
ATOM 1321 O O . PHE A 1 166 ? -46.408 -6.343 42.066 1.00 85.19 166 PHE A O 1
ATOM 1328 N N . GLU A 1 167 ? -45.162 -7.936 41.079 1.00 87.38 167 GLU A N 1
ATOM 1329 C CA . GLU A 1 167 ? -46.147 -8.321 40.079 1.00 87.38 167 GLU A CA 1
ATOM 1330 C C . GLU A 1 167 ? -46.543 -9.775 40.304 1.00 87.38 167 GLU A C 1
ATOM 1332 O O . GLU A 1 167 ? -45.716 -10.612 40.666 1.00 87.38 167 GLU A O 1
ATOM 1337 N N . MET A 1 168 ? -47.819 -10.081 40.085 1.00 88.38 168 MET A N 1
ATOM 1338 C CA . MET A 1 168 ? -48.329 -11.444 40.144 1.00 88.38 168 MET A CA 1
ATOM 1339 C C . MET A 1 168 ? -49.154 -11.719 38.897 1.00 88.38 168 MET A C 1
ATOM 1341 O O . MET A 1 168 ? -50.080 -10.977 38.576 1.00 88.38 168 MET A O 1
ATOM 1345 N N . THR A 1 169 ? -48.835 -12.817 38.220 1.00 92.31 169 THR A N 1
ATOM 1346 C CA . THR A 1 169 ? -49.664 -13.350 37.139 1.00 92.31 169 THR A CA 1
ATOM 1347 C C . THR A 1 169 ? -50.485 -14.506 37.690 1.00 92.31 169 THR A C 1
ATOM 1349 O O . THR A 1 169 ? -49.928 -15.452 38.241 1.00 92.31 169 THR A O 1
ATOM 1352 N N . ILE A 1 170 ? -51.808 -14.424 37.556 1.00 91.00 170 ILE A N 1
ATOM 1353 C CA . ILE A 1 170 ? -52.729 -15.484 37.976 1.00 91.00 170 ILE A CA 1
ATOM 1354 C C . ILE A 1 170 ? -53.113 -16.298 36.742 1.00 91.00 170 ILE A C 1
ATOM 1356 O O . ILE A 1 170 ? -53.471 -15.742 35.704 1.00 91.00 170 ILE A O 1
ATOM 1360 N N . SER A 1 171 ? -53.039 -17.621 36.844 1.00 86.00 171 SER A N 1
ATOM 1361 C CA . SER A 1 171 ? -53.415 -18.541 35.770 1.00 86.00 171 SER A CA 1
ATOM 1362 C C . SER A 1 171 ? -54.154 -19.737 36.362 1.00 86.00 171 SER A C 1
ATOM 1364 O O . SER A 1 171 ? -53.669 -20.364 37.300 1.00 86.00 171 SER A O 1
ATOM 1366 N N . GLY A 1 172 ? -55.339 -20.030 35.834 1.00 81.06 172 GLY A N 1
ATOM 1367 C CA . GLY A 1 172 ? -56.188 -21.131 36.278 1.00 81.06 172 GLY A CA 1
ATOM 1368 C C . GLY A 1 172 ? -57.448 -21.231 35.424 1.00 81.06 172 GLY A C 1
ATOM 1369 O O . GLY A 1 172 ? -57.872 -20.244 34.821 1.00 81.06 172 GLY A O 1
ATOM 1370 N N . GLU A 1 173 ? -58.034 -22.422 35.360 1.00 72.88 173 GLU A N 1
ATOM 1371 C CA . GLU A 1 173 ? -59.321 -22.645 34.701 1.00 72.88 173 GLU A CA 1
ATOM 1372 C C . GLU A 1 173 ? -60.463 -22.321 35.669 1.00 72.88 173 GLU A C 1
ATOM 1374 O O . GLU A 1 173 ? -60.479 -22.773 36.816 1.00 72.88 173 GLU A O 1
ATOM 1379 N N . VAL A 1 174 ? -61.439 -21.535 35.208 1.00 62.66 174 VAL A N 1
ATOM 1380 C CA . VAL A 1 174 ? -62.713 -21.388 35.914 1.00 62.66 174 VAL A CA 1
ATOM 1381 C C . VAL A 1 174 ? -63.491 -22.670 35.655 1.00 62.66 174 VAL A C 1
ATOM 1383 O O . VAL A 1 174 ? -64.029 -22.851 34.565 1.00 62.66 174 VAL A O 1
ATOM 1386 N N . LEU A 1 175 ? -63.542 -23.570 36.637 1.00 56.97 175 LEU A N 1
ATOM 1387 C CA . LEU A 1 175 ? -64.485 -24.682 36.594 1.00 56.97 175 LEU A CA 1
ATOM 1388 C C . LE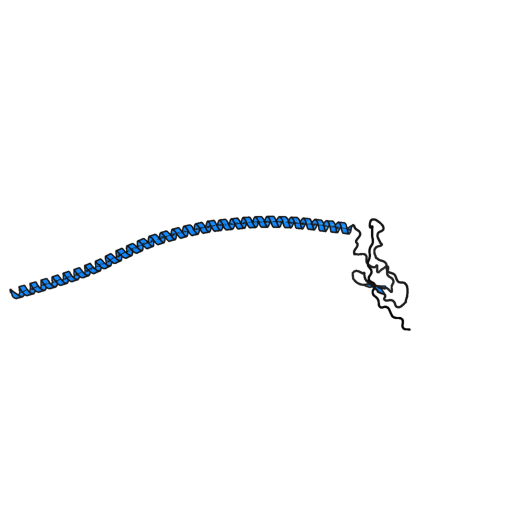U A 1 175 ? -65.896 -24.085 36.614 1.00 56.97 175 LEU A C 1
ATOM 1390 O O . LEU A 1 175 ? -66.366 -23.582 37.638 1.00 56.97 175 LEU A O 1
ATOM 1394 N N . GLY A 1 176 ? -66.523 -24.063 35.436 1.00 49.88 176 GLY A N 1
ATOM 1395 C CA . GLY A 1 176 ? -67.919 -23.704 35.259 1.00 49.88 176 GLY A CA 1
ATOM 1396 C C . GLY A 1 176 ? -68.781 -24.565 36.171 1.00 49.88 176 GLY A C 1
ATOM 1397 O O . GLY A 1 176 ? -68.572 -25.770 36.286 1.00 49.88 176 GLY A O 1
ATOM 1398 N N . LYS A 1 177 ? -69.721 -23.921 36.861 1.00 47.53 177 LYS A N 1
ATOM 1399 C CA . LYS A 1 177 ? -70.778 -24.622 37.579 1.00 47.53 177 LYS A CA 1
ATOM 1400 C C . LYS A 1 177 ? -71.658 -25.310 36.543 1.00 47.53 177 LYS A C 1
ATOM 1402 O O . LYS A 1 177 ? -72.317 -24.623 35.767 1.00 47.53 177 LYS A O 1
ATOM 1407 N N . ASP A 1 178 ? -71.645 -26.634 36.556 1.00 55.44 178 ASP A N 1
ATOM 1408 C CA . ASP A 1 178 ? -72.773 -27.423 36.085 1.00 55.44 178 ASP A CA 1
ATOM 1409 C C . ASP A 1 178 ? -73.974 -27.109 36.994 1.00 55.44 178 ASP A C 1
ATOM 1411 O O . ASP A 1 178 ? -73.941 -27.406 38.191 1.00 55.44 178 ASP A O 1
ATOM 1415 N N . GLU A 1 179 ? -75.003 -26.480 36.426 1.00 45.72 179 GLU A N 1
ATOM 1416 C CA . GLU A 1 179 ? -76.412 -26.573 36.839 1.00 45.72 179 GLU A CA 1
ATOM 1417 C C . GLU A 1 179 ? -77.298 -26.573 35.588 1.00 45.72 179 GLU A C 1
ATOM 1419 O O . GLU A 1 179 ? -77.140 -25.657 34.745 1.00 45.72 179 GLU A O 1
#

Radius of gyration: 59.64 Å; Cα contacts (8 Å, |Δi|>4): 64; chains: 1; bounding box: 136×41×146 Å